Protein AF-A0A8H4AWH5-F1 (afdb_monomer)

Sequence (177 aa):
MELLDVVLPTAWDIENKSPLLNIDSNGLRVIYTGLDDNKAAIIRANHPIPSQCGIFYFEVEIINKGKNGMIGVGYCSKQNDKKKDDSIIKTDYINNMLMPGQRSKENELWGCGYHALEDLTRLLKIEPDNVTALKYRGEINYIMKRYDESIADLEKLLTIKPNDTWATEAYELVKEL

Foldseek 3Di:
DDDPDDDAQDAWDPPAWFPQWDADPRRHDIDGNDPDPQFDIDIDTPDDHDPVDPDDDDDDDCPDCPDPNPDDDDAEDDDDPDDDDPPPPPHLQPVQPGDDDDDDDDPVLCVSLVSLLVVLVVVCVVVVLPLVSLQVNLVSCVVVVVLVSNLVSLVSSCVVVVPPPVSVVSNVVSVVD

Secondary structure (DSSP, 8-state):
----------SEEEEEE-TTEEE-TTS--EEE--SSTT----EEESSPPPTT-SS-------S--TTT------------S----TT-TTS-TTTT-----S---TTHHHHHHHHHHHHHHHHHHH-TT-HHHHHHHHHHHHHTT-HHHHHHHHHHHHHH-TT-HHHHHHHHHHHT-

Organism: Gigaspora margarita (NCBI:txid4874)

Mean predicted aligned error: 14.16 Å

Structure (mmCIF, N/CA/C/O backbone):
data_AF-A0A8H4AWH5-F1
#
_entry.id   AF-A0A8H4AWH5-F1
#
loop_
_atom_site.group_PDB
_a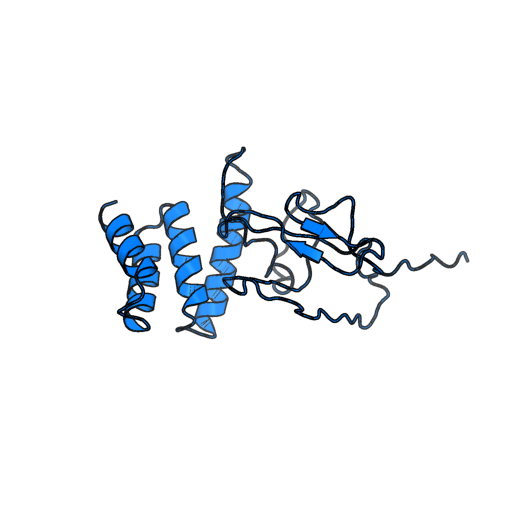tom_site.id
_atom_site.type_symbol
_atom_site.label_atom_id
_atom_site.label_alt_id
_atom_site.label_comp_id
_atom_site.label_asym_id
_atom_site.label_entity_id
_atom_site.label_seq_id
_atom_site.pdbx_PDB_ins_code
_atom_site.Cartn_x
_atom_site.Cartn_y
_atom_site.Cartn_z
_atom_site.occupancy
_atom_site.B_iso_or_equiv
_atom_site.auth_seq_id
_atom_site.auth_comp_id
_atom_site.auth_asym_id
_atom_site.auth_atom_id
_atom_site.pdbx_PDB_model_num
ATOM 1 N N . MET A 1 1 ? 15.744 16.149 -39.582 1.00 47.59 1 MET A N 1
ATOM 2 C CA . MET A 1 1 ? 14.716 15.777 -38.593 1.00 47.59 1 MET A CA 1
ATOM 3 C C . MET A 1 1 ? 15.448 14.951 -37.558 1.00 47.59 1 MET A C 1
ATOM 5 O O . MET A 1 1 ? 15.842 13.840 -37.882 1.00 47.59 1 MET A O 1
ATOM 9 N N . GLU A 1 2 ? 15.801 15.545 -36.421 1.00 55.38 2 GLU A N 1
ATOM 10 C CA . GLU A 1 2 ? 16.445 14.803 -35.333 1.00 55.38 2 GLU A CA 1
ATOM 11 C C . GLU A 1 2 ? 15.413 13.838 -34.746 1.00 55.38 2 GLU A C 1
ATOM 13 O O . GLU A 1 2 ? 14.296 14.243 -34.415 1.00 55.38 2 GLU A O 1
ATOM 18 N N . LEU A 1 3 ? 15.757 12.552 -34.69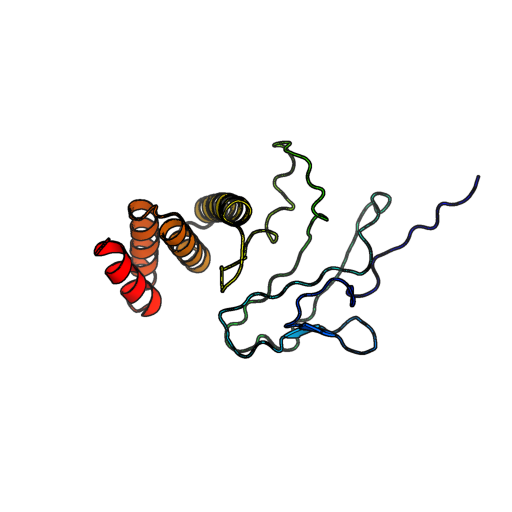4 1.00 58.28 3 LEU A N 1
ATOM 19 C CA . LEU A 1 3 ? 15.010 11.572 -33.919 1.00 58.28 3 LEU A CA 1
ATOM 20 C C . LEU A 1 3 ? 15.150 11.984 -32.453 1.00 58.28 3 LEU A C 1
ATOM 22 O O . LEU A 1 3 ? 16.250 11.975 -31.913 1.00 58.28 3 LEU A O 1
ATOM 26 N N . LEU A 1 4 ? 14.048 12.397 -31.830 1.00 62.97 4 LEU A N 1
ATOM 27 C CA . LEU A 1 4 ? 13.988 12.524 -30.378 1.00 62.97 4 LEU A CA 1
ATOM 28 C C . LEU A 1 4 ? 14.218 11.128 -29.796 1.00 62.97 4 LEU A C 1
ATOM 30 O O . LEU A 1 4 ? 13.368 10.253 -29.967 1.00 62.97 4 LEU A O 1
ATOM 34 N N . ASP A 1 5 ? 15.362 10.925 -29.147 1.00 77.25 5 ASP A N 1
ATOM 35 C CA . ASP A 1 5 ? 15.661 9.681 -28.446 1.00 77.25 5 ASP A CA 1
ATOM 36 C C . ASP A 1 5 ? 14.585 9.431 -27.383 1.00 77.25 5 ASP A C 1
ATOM 38 O O . ASP A 1 5 ? 14.407 10.197 -26.431 1.00 77.25 5 ASP A O 1
ATOM 42 N N . VAL A 1 6 ? 13.819 8.357 -27.574 1.00 82.62 6 VAL A N 1
ATOM 43 C CA . VAL A 1 6 ? 12.794 7.921 -26.628 1.00 82.62 6 VAL A CA 1
ATOM 44 C C . VAL A 1 6 ? 13.489 7.171 -25.499 1.00 82.62 6 VAL A C 1
ATOM 46 O O . VAL A 1 6 ? 13.962 6.051 -25.686 1.00 82.62 6 VAL A O 1
ATOM 49 N N . VAL A 1 7 ? 13.541 7.781 -24.317 1.00 91.06 7 VAL A N 1
ATOM 50 C CA . VAL A 1 7 ? 14.115 7.153 -23.122 1.00 91.06 7 VAL A CA 1
ATOM 51 C C . VAL A 1 7 ? 13.023 6.388 -22.381 1.00 91.06 7 VAL A C 1
ATOM 53 O O . VAL A 1 7 ? 12.065 6.983 -21.888 1.00 91.06 7 VAL A O 1
ATOM 56 N N . LEU A 1 8 ? 13.160 5.065 -22.316 1.00 92.38 8 LEU A N 1
ATOM 57 C CA . LEU A 1 8 ? 12.242 4.190 -21.588 1.00 92.38 8 LEU A CA 1
ATOM 58 C C . LEU A 1 8 ? 12.656 4.054 -20.112 1.00 92.38 8 LEU A C 1
ATOM 60 O O . LEU A 1 8 ? 13.844 4.149 -19.801 1.00 92.38 8 LEU A O 1
ATOM 64 N N . PRO A 1 9 ? 11.709 3.787 -19.196 1.00 94.50 9 PRO A N 1
ATOM 65 C CA . PRO A 1 9 ? 12.040 3.318 -17.853 1.00 94.50 9 PRO A CA 1
ATOM 66 C C . PRO A 1 9 ? 12.737 1.957 -17.922 1.00 94.50 9 PRO A C 1
ATOM 68 O O . PRO A 1 9 ? 12.198 1.004 -18.484 1.00 94.50 9 PRO A O 1
ATOM 71 N N . THR A 1 10 ? 13.924 1.864 -17.330 1.00 95.44 10 THR A N 1
ATOM 72 C CA . THR A 1 10 ? 14.747 0.641 -17.353 1.00 95.44 10 THR A CA 1
ATOM 73 C C . THR A 1 10 ? 15.156 0.154 -15.970 1.00 95.44 10 THR A C 1
ATOM 75 O O . THR A 1 10 ? 15.606 -0.979 -15.847 1.00 95.44 10 THR A O 1
ATOM 78 N N . ALA A 1 11 ? 15.033 0.996 -14.943 1.00 96.31 11 ALA A N 1
ATOM 79 C CA . ALA A 1 11 ? 15.412 0.686 -13.570 1.00 96.31 11 ALA A CA 1
ATOM 80 C C . ALA A 1 11 ? 14.628 1.559 -12.582 1.00 96.31 11 ALA A C 1
ATOM 82 O O . ALA A 1 11 ? 13.958 2.520 -12.972 1.00 96.31 11 ALA A O 1
ATOM 83 N N . TRP A 1 12 ? 14.733 1.252 -11.294 1.00 94.75 12 TRP A N 1
ATOM 84 C CA . TRP A 1 12 ? 14.257 2.131 -10.236 1.00 94.75 12 TRP A CA 1
ATOM 85 C C . TRP A 1 12 ? 15.156 3.367 -10.080 1.00 94.75 12 TRP A C 1
ATOM 87 O O . TRP A 1 12 ? 16.369 3.307 -10.278 1.00 94.75 12 TRP A O 1
ATOM 97 N N . ASP A 1 13 ? 14.558 4.499 -9.718 1.00 89.31 13 ASP A N 1
ATOM 98 C CA . ASP A 1 13 ? 15.249 5.765 -9.491 1.00 89.31 13 ASP A CA 1
ATOM 99 C C . ASP A 1 13 ? 15.941 5.750 -8.120 1.00 89.31 13 ASP A C 1
ATOM 101 O O . ASP A 1 13 ? 15.298 5.813 -7.069 1.00 89.31 13 ASP A O 1
ATOM 105 N N . ILE A 1 14 ? 17.269 5.634 -8.137 1.00 84.81 14 ILE A N 1
ATOM 106 C CA . ILE A 1 14 ? 18.094 5.527 -6.928 1.00 84.81 14 ILE A CA 1
ATOM 107 C C . ILE A 1 14 ? 18.119 6.850 -6.150 1.00 84.81 14 ILE A C 1
ATO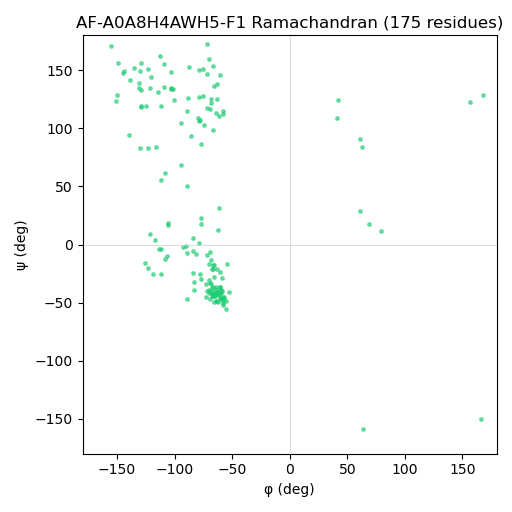M 109 O O . ILE A 1 14 ? 18.200 6.833 -4.919 1.00 84.81 14 ILE A O 1
ATOM 113 N N . GLU A 1 15 ? 18.005 7.976 -6.856 1.00 78.88 15 GLU A N 1
ATOM 114 C CA . GLU A 1 15 ? 18.026 9.320 -6.275 1.00 78.88 15 GLU A CA 1
ATOM 115 C C . GLU A 1 15 ? 16.640 9.716 -5.742 1.00 78.88 15 GLU A C 1
ATOM 117 O O . GLU A 1 15 ? 16.523 10.412 -4.734 1.00 78.88 15 GLU A O 1
ATOM 122 N N . ASN A 1 16 ? 15.570 9.236 -6.381 1.00 76.88 16 ASN A N 1
ATOM 123 C CA . ASN A 1 16 ? 14.182 9.547 -6.033 1.00 76.88 16 ASN A CA 1
ATOM 124 C C . ASN A 1 16 ? 13.459 8.356 -5.384 1.00 76.88 16 ASN A C 1
ATOM 126 O O . ASN A 1 16 ? 12.445 7.851 -5.883 1.00 76.88 16 ASN A O 1
ATOM 130 N N . LYS A 1 17 ? 13.980 7.922 -4.235 1.00 79.25 17 LYS A N 1
ATOM 131 C CA . LYS A 1 17 ? 13.404 6.848 -3.418 1.00 79.25 17 LYS A CA 1
ATOM 132 C C . LYS A 1 17 ? 13.245 7.259 -1.964 1.00 79.25 17 LYS A C 1
ATOM 134 O O . LYS A 1 17 ? 13.986 8.085 -1.434 1.00 79.25 17 LYS A O 1
ATOM 139 N N . SER A 1 18 ? 12.322 6.598 -1.279 1.00 80.44 18 SER A N 1
ATOM 140 C CA . SER A 1 18 ? 12.215 6.693 0.175 1.00 80.44 18 SER A CA 1
ATOM 141 C C . SER A 1 18 ? 13.494 6.200 0.875 1.00 80.44 18 SER A C 1
ATOM 143 O O . SER A 1 18 ? 14.104 5.223 0.429 1.00 80.44 18 SER A O 1
ATOM 145 N N . PRO A 1 19 ? 13.889 6.801 2.014 1.00 80.06 19 PRO A N 1
ATOM 146 C CA . PRO A 1 19 ? 15.105 6.416 2.741 1.00 80.06 19 PRO A CA 1
ATOM 147 C C . PRO A 1 19 ? 15.041 4.998 3.330 1.00 80.06 19 PRO A C 1
ATOM 149 O O . PRO A 1 19 ? 16.072 4.421 3.652 1.00 80.06 19 PRO A O 1
ATOM 152 N N . LEU A 1 20 ? 13.837 4.432 3.447 1.00 83.19 20 LEU A N 1
ATOM 153 C CA . LEU A 1 20 ? 13.581 3.078 3.949 1.00 83.19 20 LEU A CA 1
ATOM 154 C C . LEU A 1 20 ? 13.725 1.987 2.875 1.00 83.19 20 LEU A C 1
ATOM 156 O O . LEU A 1 20 ? 13.382 0.835 3.128 1.00 83.19 20 LEU A O 1
ATOM 160 N N . LEU A 1 21 ? 14.160 2.346 1.665 1.00 87.75 21 LEU A N 1
ATOM 161 C CA . LEU A 1 21 ? 14.358 1.409 0.564 1.00 87.75 21 LEU A CA 1
ATOM 162 C C . LEU A 1 21 ? 15.832 1.331 0.201 1.00 87.75 21 LEU A C 1
ATOM 164 O O . LEU A 1 21 ? 16.469 2.352 -0.058 1.00 87.75 21 LEU A O 1
ATOM 168 N N . ASN A 1 22 ? 16.343 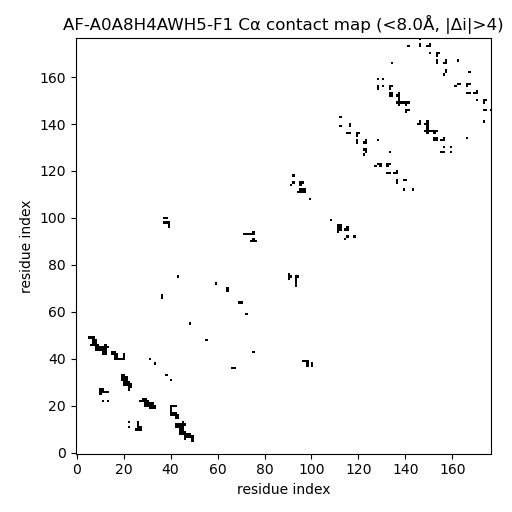0.113 0.094 1.00 92.62 22 ASN A N 1
ATOM 169 C CA . ASN A 1 22 ? 17.606 -0.174 -0.568 1.00 92.62 22 ASN A CA 1
ATOM 170 C C . ASN A 1 22 ? 17.337 -0.774 -1.944 1.00 92.62 22 ASN A C 1
ATOM 172 O O . ASN A 1 22 ? 16.345 -1.476 -2.138 1.00 92.62 22 ASN A O 1
ATOM 176 N N . ILE A 1 23 ? 18.234 -0.494 -2.882 1.00 93.94 23 ILE A N 1
ATOM 177 C CA . ILE A 1 23 ? 18.192 -1.045 -4.233 1.00 93.94 23 ILE A CA 1
ATOM 178 C C . ILE A 1 23 ? 19.491 -1.807 -4.453 1.00 93.94 23 ILE A C 1
ATOM 180 O O . ILE A 1 23 ? 20.534 -1.422 -3.917 1.00 93.94 23 ILE A O 1
ATOM 184 N N . ASP A 1 24 ? 19.426 -2.910 -5.184 1.00 93.06 24 ASP A N 1
ATOM 185 C CA . ASP A 1 24 ? 20.624 -3.622 -5.602 1.00 93.06 24 ASP A CA 1
ATOM 186 C C . ASP A 1 24 ? 21.406 -2.865 -6.689 1.00 93.06 24 ASP A C 1
ATOM 188 O O . ASP A 1 24 ? 20.983 -1.841 -7.225 1.00 93.06 24 ASP A O 1
ATOM 192 N N . SER A 1 25 ? 22.596 -3.368 -7.010 1.00 90.69 25 SER A N 1
ATOM 193 C CA . SER A 1 25 ? 23.526 -2.699 -7.924 1.00 90.69 25 SER A CA 1
ATOM 194 C C . SER A 1 25 ? 23.036 -2.608 -9.371 1.00 90.69 25 SER A C 1
ATOM 196 O O . SER A 1 25 ? 23.531 -1.763 -10.111 1.00 90.69 25 SER A O 1
ATOM 198 N N . ASN A 1 26 ? 22.092 -3.458 -9.787 1.00 92.12 26 ASN A N 1
ATOM 199 C CA . ASN A 1 26 ? 21.501 -3.411 -11.128 1.00 92.12 26 ASN A CA 1
ATOM 200 C C . ASN A 1 26 ? 20.269 -2.486 -11.207 1.00 92.12 26 ASN A C 1
ATOM 202 O O . ASN A 1 26 ? 19.774 -2.241 -12.304 1.00 92.12 26 ASN A O 1
ATOM 206 N N . GLY A 1 27 ? 19.788 -1.961 -10.074 1.00 94.12 27 GLY A N 1
ATOM 207 C CA . GLY A 1 27 ? 18.668 -1.028 -10.043 1.00 94.12 27 GLY A CA 1
ATOM 208 C C . GLY A 1 27 ? 17.281 -1.669 -10.161 1.00 94.12 27 GLY A C 1
ATOM 209 O O . GLY A 1 27 ? 16.323 -0.932 -10.378 1.00 94.12 27 GLY A O 1
ATOM 210 N N . LEU A 1 28 ? 17.133 -2.995 -10.052 1.00 96.25 28 LEU A N 1
ATOM 211 C CA . LEU A 1 28 ? 15.868 -3.707 -10.309 1.00 96.25 28 LEU A CA 1
ATOM 212 C C . LEU A 1 28 ? 15.247 -4.320 -9.054 1.00 96.25 28 LEU A C 1
ATOM 214 O O . LEU A 1 28 ? 14.026 -4.491 -8.999 1.00 96.25 28 LEU A O 1
ATOM 218 N N . ARG A 1 29 ? 16.044 -4.622 -8.024 1.00 96.38 29 ARG A N 1
ATOM 219 C CA . ARG A 1 29 ? 15.541 -5.205 -6.778 1.00 96.38 29 ARG A CA 1
ATOM 220 C C . ARG A 1 29 ? 15.401 -4.147 -5.702 1.00 96.38 29 ARG A C 1
ATOM 222 O O . ARG A 1 29 ? 16.379 -3.524 -5.308 1.00 96.38 29 ARG A O 1
ATOM 229 N N . VAL A 1 30 ? 14.201 -4.036 -5.145 1.00 94.88 30 VAL A N 1
ATOM 230 C CA . VAL A 1 30 ? 13.900 -3.147 -4.018 1.00 94.88 30 VAL A CA 1
ATOM 231 C C . VAL A 1 30 ? 13.803 -3.959 -2.729 1.00 94.88 30 VAL A C 1
ATOM 233 O O . VAL A 1 30 ? 13.179 -5.019 -2.690 1.00 94.88 30 VAL A O 1
ATOM 236 N N . ILE A 1 31 ? 14.429 -3.463 -1.664 1.00 92.94 31 ILE A N 1
ATOM 237 C CA . ILE A 1 31 ? 14.437 -4.070 -0.332 1.00 92.94 31 ILE A CA 1
ATOM 238 C C . ILE A 1 31 ? 13.943 -3.031 0.670 1.00 92.94 31 ILE A C 1
ATOM 240 O O . ILE A 1 31 ? 14.569 -1.986 0.841 1.00 92.94 31 ILE A O 1
ATOM 244 N N . TYR A 1 32 ? 12.843 -3.334 1.358 1.00 90.44 32 TYR A N 1
ATOM 245 C CA . TYR A 1 32 ? 12.378 -2.534 2.488 1.00 90.44 32 TYR A CA 1
ATOM 246 C C . TYR A 1 32 ? 13.244 -2.806 3.724 1.00 90.44 32 TYR A C 1
ATOM 248 O O . TYR A 1 32 ? 13.444 -3.959 4.104 1.00 90.44 32 TYR A O 1
ATOM 256 N N . THR A 1 33 ? 13.763 -1.744 4.341 1.00 88.56 33 THR A N 1
ATOM 257 C CA . THR A 1 33 ? 14.666 -1.800 5.506 1.00 88.56 33 THR A CA 1
ATOM 258 C C . THR A 1 33 ? 14.120 -1.065 6.730 1.00 88.56 33 THR A C 1
ATOM 260 O O . THR A 1 33 ? 14.836 -0.888 7.716 1.00 88.56 33 THR A O 1
ATOM 263 N N . GLY A 1 34 ? 12.856 -0.633 6.694 1.00 81.69 34 GLY A N 1
ATOM 264 C CA . GLY A 1 34 ? 12.214 -0.022 7.852 1.00 81.69 34 GLY A CA 1
ATOM 265 C C . GLY A 1 34 ? 12.050 -1.018 9.001 1.00 81.69 34 GLY A C 1
ATOM 266 O O . GLY A 1 34 ? 11.667 -2.166 8.792 1.00 81.69 34 GLY A O 1
ATOM 267 N N . LEU A 1 35 ? 12.355 -0.561 10.217 1.00 74.00 35 LEU A N 1
ATOM 268 C CA . LEU A 1 35 ? 12.257 -1.362 11.444 1.00 74.00 35 LEU A CA 1
ATOM 269 C C . LEU A 1 35 ? 10.813 -1.501 11.950 1.00 74.00 35 LEU A C 1
ATOM 271 O O . LEU A 1 35 ? 10.501 -2.478 12.623 1.00 74.00 35 LEU A O 1
ATOM 275 N N . ASP A 1 36 ? 9.951 -0.541 11.603 1.00 64.12 36 ASP A N 1
ATOM 276 C CA . ASP A 1 36 ? 8.549 -0.502 12.014 1.00 64.12 36 ASP A CA 1
ATOM 277 C C . ASP A 1 36 ? 7.625 -0.784 10.824 1.00 64.12 36 ASP A C 1
ATOM 279 O O . ASP A 1 36 ? 7.769 -0.185 9.752 1.00 64.12 36 ASP A O 1
ATOM 283 N N . ASP A 1 37 ? 6.615 -1.631 11.043 1.00 59.69 37 ASP A N 1
ATOM 284 C CA . ASP A 1 37 ? 5.586 -1.977 10.047 1.00 59.69 37 ASP A CA 1
ATOM 285 C C . ASP A 1 37 ? 4.632 -0.803 9.730 1.00 59.69 37 ASP A C 1
ATOM 287 O O . ASP A 1 37 ? 3.796 -0.901 8.834 1.00 59.69 37 ASP A O 1
ATOM 291 N N . ASN A 1 38 ? 4.753 0.312 10.458 1.00 56.78 38 ASN A N 1
ATOM 292 C CA . ASN A 1 38 ? 3.850 1.462 10.367 1.00 56.78 38 ASN A CA 1
ATOM 293 C C . ASN A 1 38 ? 4.285 2.509 9.329 1.00 56.78 38 ASN A C 1
ATOM 295 O O . ASN A 1 38 ? 3.620 3.534 9.183 1.00 56.78 38 ASN A O 1
ATOM 299 N N . LYS A 1 39 ? 5.414 2.309 8.637 1.00 64.56 39 LYS A N 1
ATOM 300 C CA . LYS A 1 39 ? 5.943 3.285 7.673 1.00 64.56 39 LYS A CA 1
ATOM 301 C C . LYS A 1 39 ? 5.852 2.746 6.251 1.00 64.56 39 LYS A C 1
ATOM 303 O O . LYS A 1 39 ? 6.475 1.750 5.909 1.00 64.56 39 LYS A O 1
ATOM 308 N N . ALA A 1 40 ? 5.105 3.446 5.404 1.00 70.25 40 ALA A N 1
ATOM 309 C CA . ALA A 1 40 ? 5.119 3.195 3.971 1.00 70.25 40 ALA A CA 1
ATOM 310 C C . ALA A 1 40 ? 6.408 3.752 3.344 1.00 70.25 40 ALA A C 1
ATOM 312 O O . ALA A 1 40 ? 6.983 4.733 3.821 1.00 70.25 40 ALA A O 1
ATOM 313 N N . ALA A 1 41 ? 6.849 3.135 2.253 1.00 79.56 41 ALA A N 1
ATOM 314 C CA . ALA A 1 41 ? 7.985 3.596 1.473 1.00 79.56 41 ALA A CA 1
ATOM 315 C C . ALA A 1 41 ? 7.674 3.461 -0.019 1.00 79.56 41 ALA A C 1
ATOM 317 O O . ALA A 1 41 ? 7.039 2.498 -0.441 1.00 79.56 41 ALA A O 1
ATOM 318 N N . ILE A 1 42 ? 8.122 4.434 -0.807 1.00 82.94 42 ILE A N 1
ATOM 319 C CA . ILE A 1 42 ? 7.832 4.531 -2.239 1.00 82.94 42 ILE A CA 1
ATOM 320 C C . ILE A 1 42 ? 9.102 4.744 -3.056 1.00 82.94 42 ILE A C 1
ATOM 322 O O . ILE A 1 42 ? 10.059 5.382 -2.601 1.00 82.94 42 ILE A O 1
ATOM 326 N N . ILE A 1 43 ? 9.076 4.228 -4.280 1.00 84.56 43 ILE A N 1
ATOM 327 C CA . ILE A 1 43 ? 10.092 4.424 -5.305 1.00 84.56 43 ILE A CA 1
ATOM 328 C C . ILE A 1 43 ? 9.436 4.511 -6.685 1.00 84.56 43 ILE A C 1
ATOM 330 O O . ILE A 1 43 ? 8.383 3.918 -6.915 1.00 84.56 43 ILE A O 1
ATOM 334 N N . ARG A 1 44 ? 10.047 5.279 -7.591 1.00 88.38 44 ARG A N 1
ATOM 335 C CA . ARG A 1 44 ? 9.615 5.430 -8.988 1.00 88.38 44 ARG A CA 1
ATOM 336 C C . ARG A 1 44 ? 10.643 4.823 -9.934 1.00 88.38 44 AR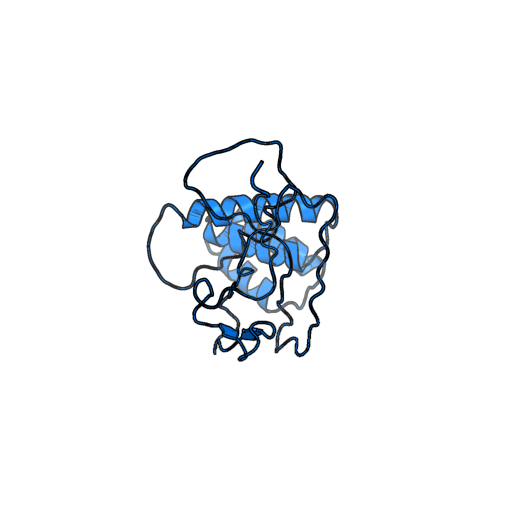G A C 1
ATOM 338 O O . ARG A 1 44 ? 11.785 4.613 -9.543 1.00 88.38 44 ARG A O 1
ATOM 345 N N . ALA A 1 45 ? 10.249 4.559 -11.177 1.00 91.06 45 ALA A N 1
ATOM 346 C CA . ALA A 1 45 ? 11.212 4.264 -12.234 1.00 91.06 45 ALA A CA 1
ATOM 347 C C . ALA A 1 45 ? 12.072 5.502 -12.549 1.00 91.06 45 ALA A C 1
ATOM 349 O O . ALA A 1 45 ? 11.624 6.636 -12.363 1.00 91.06 45 ALA A O 1
ATOM 350 N N . ASN A 1 46 ? 13.284 5.278 -13.056 1.00 91.00 46 ASN A N 1
ATOM 351 C CA . ASN A 1 46 ? 14.256 6.314 -13.424 1.00 91.00 46 ASN A CA 1
ATOM 352 C C . ASN A 1 46 ? 13.757 7.274 -14.520 1.00 91.00 46 ASN A C 1
ATOM 354 O O . ASN A 1 46 ? 14.209 8.416 -14.601 1.00 91.00 46 ASN A O 1
ATOM 358 N N . HIS A 1 47 ? 12.798 6.836 -15.337 1.00 90.06 47 HIS A N 1
ATOM 359 C CA . HIS A 1 47 ? 12.166 7.646 -16.373 1.00 90.06 47 HIS A CA 1
ATOM 360 C C . HIS A 1 47 ? 10.642 7.458 -16.379 1.00 90.06 47 HIS A C 1
ATOM 362 O O . HIS A 1 47 ? 10.142 6.404 -15.984 1.00 90.06 47 HIS A O 1
ATOM 368 N N . PRO A 1 48 ? 9.864 8.469 -16.804 1.00 88.00 48 PRO A N 1
ATOM 369 C CA . PRO A 1 48 ? 8.438 8.289 -17.044 1.00 88.00 48 PRO A CA 1
ATOM 370 C C . PRO A 1 48 ? 8.206 7.412 -18.278 1.00 88.00 48 PRO A C 1
ATOM 372 O O . PRO A 1 48 ? 9.055 7.322 -19.161 1.00 88.00 48 PRO A O 1
ATOM 375 N N . ILE A 1 49 ? 7.018 6.820 -18.372 1.00 88.62 49 ILE A N 1
ATOM 376 C CA . ILE A 1 49 ? 6.582 6.112 -19.579 1.00 88.62 49 ILE A CA 1
ATOM 377 C C . ILE A 1 49 ? 6.368 7.146 -20.695 1.00 88.62 49 ILE A C 1
ATOM 379 O O . ILE A 1 49 ? 5.558 8.061 -20.507 1.00 88.62 49 ILE A O 1
ATOM 383 N N . PRO A 1 50 ? 7.064 7.038 -21.841 1.00 88.56 50 PRO A N 1
ATOM 384 C CA . PRO A 1 50 ? 6.885 7.969 -22.949 1.00 88.56 50 PRO A CA 1
ATOM 385 C C . PRO A 1 50 ? 5.466 7.900 -23.518 1.00 88.56 50 PRO A C 1
ATOM 387 O O . PRO A 1 50 ? 4.928 6.816 -23.731 1.00 88.56 50 PRO A O 1
ATOM 390 N N . SER A 1 51 ? 4.860 9.048 -23.825 1.00 83.31 51 SER A N 1
ATOM 391 C CA . SER A 1 51 ? 3.515 9.098 -24.423 1.00 83.31 51 SER A CA 1
ATOM 392 C C . SER A 1 51 ? 3.466 8.518 -25.840 1.00 83.31 51 SER A C 1
ATOM 394 O O . SER A 1 51 ? 2.395 8.186 -26.339 1.00 83.31 51 SER A O 1
ATOM 396 N N . GLN A 1 52 ? 4.628 8.382 -26.482 1.00 85.12 52 GLN A N 1
ATOM 397 C CA . GLN A 1 52 ? 4.801 7.705 -27.763 1.00 85.12 52 GLN A CA 1
ATOM 398 C C . GLN A 1 52 ? 4.621 6.182 -27.645 1.00 85.12 52 GLN A C 1
ATOM 400 O O . GLN A 1 52 ? 4.436 5.513 -28.662 1.00 85.12 52 GLN A O 1
ATOM 405 N N . CYS A 1 53 ? 4.671 5.617 -26.432 1.00 81.00 53 CYS A N 1
ATOM 406 C CA . CYS A 1 53 ? 4.342 4.217 -26.209 1.00 81.00 53 CYS A CA 1
ATOM 407 C C . CYS A 1 53 ? 2.837 4.012 -26.416 1.00 81.00 53 CYS A C 1
ATOM 409 O O . CYS A 1 53 ? 2.028 4.540 -25.661 1.00 81.00 53 CYS A O 1
ATOM 411 N N . GLY A 1 54 ? 2.452 3.206 -27.410 1.00 85.25 54 GLY A N 1
ATOM 412 C CA . GLY A 1 54 ? 1.053 2.794 -27.559 1.00 85.25 54 GLY A CA 1
ATOM 413 C C . GLY A 1 54 ? 0.596 1.919 -26.389 1.00 85.25 54 GLY A C 1
ATOM 414 O O . GLY A 1 54 ? -0.429 2.181 -25.768 1.00 85.25 54 GLY A O 1
ATOM 415 N N . ILE A 1 55 ? 1.389 0.894 -26.062 1.00 86.00 55 ILE A N 1
ATOM 416 C CA . ILE A 1 55 ? 1.194 0.018 -24.902 1.00 86.00 55 ILE A CA 1
ATOM 417 C C . ILE A 1 55 ? 2.529 -0.074 -24.166 1.00 86.00 55 ILE A C 1
ATOM 419 O O . ILE A 1 55 ? 3.570 -0.264 -24.795 1.00 86.00 55 ILE A O 1
ATOM 423 N N . PHE A 1 56 ? 2.491 0.054 -22.841 1.00 87.31 56 PHE A N 1
ATOM 424 C CA . PHE A 1 56 ? 3.647 -0.131 -21.972 1.00 87.31 56 PHE A CA 1
ATOM 425 C C . PHE A 1 56 ? 3.360 -1.243 -20.960 1.00 87.31 56 PHE A C 1
ATOM 427 O O . PHE A 1 56 ? 2.282 -1.277 -20.367 1.00 87.31 56 PHE A O 1
ATOM 434 N N . TYR A 1 57 ? 4.322 -2.144 -20.771 1.00 89.31 57 TYR A N 1
ATOM 435 C CA . TYR A 1 57 ? 4.187 -3.335 -19.938 1.00 89.31 57 TYR A CA 1
ATOM 436 C C . TYR A 1 57 ? 5.373 -3.464 -18.986 1.00 89.31 57 TYR A C 1
ATOM 438 O O . TYR A 1 57 ? 6.513 -3.233 -19.385 1.00 89.31 57 TYR A O 1
ATOM 446 N N . PHE A 1 58 ? 5.096 -3.852 -17.744 1.00 91.94 58 PHE A N 1
ATOM 447 C CA . PHE A 1 58 ? 6.108 -4.206 -16.758 1.00 91.94 58 PHE A CA 1
ATOM 448 C C . PHE A 1 58 ? 5.551 -5.259 -15.799 1.00 91.94 58 PHE A C 1
ATOM 450 O O . PHE A 1 58 ? 4.339 -5.350 -15.600 1.00 91.94 58 PHE A O 1
ATOM 457 N N . GLU A 1 59 ? 6.448 -6.024 -15.189 1.00 92.31 59 GLU A N 1
ATOM 458 C CA . GLU A 1 59 ? 6.125 -7.014 -14.166 1.00 92.31 59 GLU A CA 1
ATOM 459 C C . GLU A 1 59 ? 6.908 -6.715 -12.891 1.00 92.31 59 GLU A C 1
ATOM 461 O O . GLU A 1 59 ? 8.008 -6.161 -12.932 1.00 92.31 59 GLU A O 1
ATOM 466 N N . VAL A 1 60 ? 6.336 -7.100 -11.751 1.00 93.44 60 VAL A N 1
ATOM 467 C CA . VAL A 1 60 ? 7.006 -7.052 -10.451 1.00 93.44 60 VAL A CA 1
ATOM 468 C C . VAL A 1 60 ? 6.848 -8.408 -9.786 1.00 93.44 60 VAL A C 1
ATOM 470 O O . VAL A 1 60 ? 5.736 -8.849 -9.503 1.00 93.44 60 VAL A O 1
ATOM 473 N N . GLU A 1 61 ? 7.974 -9.056 -9.512 1.00 95.81 61 GLU A N 1
ATOM 474 C CA . GLU A 1 61 ? 8.010 -10.311 -8.771 1.00 95.81 61 GLU A CA 1
ATOM 475 C C . GLU A 1 61 ? 8.111 -10.042 -7.263 1.00 95.81 61 GLU A C 1
ATOM 477 O O . GLU A 1 61 ? 9.022 -9.359 -6.785 1.00 95.81 61 GLU A O 1
ATOM 482 N N . ILE A 1 62 ? 7.188 -10.614 -6.485 1.00 94.00 62 ILE A N 1
ATOM 483 C CA . ILE A 1 62 ? 7.227 -10.530 -5.022 1.00 94.00 62 ILE A CA 1
ATOM 484 C C . ILE A 1 62 ? 8.113 -11.646 -4.465 1.00 94.00 62 ILE A C 1
ATOM 486 O O . ILE A 1 62 ? 7.651 -12.748 -4.186 1.00 94.00 62 ILE A O 1
ATOM 490 N N . ILE A 1 63 ? 9.392 -11.331 -4.252 1.00 94.75 63 ILE A N 1
ATOM 491 C CA . ILE A 1 63 ? 10.381 -12.273 -3.694 1.00 94.75 63 ILE A CA 1
ATOM 492 C C . ILE A 1 63 ? 10.104 -12.569 -2.209 1.00 94.75 63 ILE A C 1
ATOM 494 O O . ILE A 1 63 ? 10.282 -13.691 -1.738 1.00 94.75 63 ILE A O 1
ATOM 498 N N . ASN A 1 64 ? 9.697 -11.554 -1.442 1.00 91.12 64 ASN A N 1
ATOM 499 C CA . ASN A 1 64 ? 9.374 -11.686 -0.023 1.00 91.12 64 ASN A CA 1
ATOM 500 C C . ASN A 1 64 ? 8.314 -10.650 0.367 1.00 91.12 64 ASN A C 1
ATOM 502 O O . ASN A 1 64 ? 8.521 -9.452 0.193 1.00 91.12 64 ASN A O 1
ATOM 506 N N . LYS A 1 65 ? 7.193 -11.119 0.922 1.00 84.94 65 LYS A N 1
ATOM 507 C CA . LYS A 1 65 ? 6.060 -10.275 1.327 1.00 84.94 65 LYS A CA 1
ATOM 508 C C . LYS A 1 65 ? 6.241 -9.599 2.701 1.00 84.94 65 LYS A C 1
ATOM 510 O O . LYS A 1 65 ? 5.433 -8.765 3.093 1.00 84.94 65 LYS A O 1
ATOM 515 N N . GLY A 1 66 ? 7.275 -9.954 3.460 1.00 85.12 66 GLY A N 1
ATOM 516 C CA . GLY A 1 66 ? 7.460 -9.491 4.835 1.00 85.12 66 GLY A CA 1
ATOM 517 C C . GLY A 1 66 ? 6.347 -9.978 5.770 1.00 85.12 66 GLY A C 1
ATOM 518 O O . GLY A 1 66 ? 5.664 -10.964 5.491 1.00 85.12 66 GLY A O 1
ATOM 519 N N . LYS A 1 67 ? 6.166 -9.288 6.900 1.00 76.88 67 LYS A N 1
ATOM 520 C CA . LYS A 1 67 ? 5.211 -9.683 7.947 1.00 76.88 67 LYS A CA 1
ATOM 521 C C . LYS A 1 67 ? 3.751 -9.525 7.511 1.00 76.88 67 LYS A C 1
ATOM 523 O O . LYS A 1 67 ? 2.963 -10.449 7.682 1.00 76.88 67 LYS A O 1
ATOM 528 N N . ASN A 1 68 ? 3.419 -8.379 6.913 1.00 73.38 68 ASN A N 1
ATOM 529 C CA . ASN A 1 68 ? 2.037 -8.016 6.586 1.00 73.38 68 ASN A CA 1
ATOM 530 C C . ASN A 1 68 ? 1.705 -8.112 5.088 1.00 73.38 68 ASN A C 1
ATOM 532 O O . ASN A 1 68 ? 0.538 -8.011 4.729 1.00 73.38 68 ASN A O 1
ATOM 536 N N . GLY A 1 69 ? 2.685 -8.308 4.197 1.00 77.19 69 GLY A N 1
ATOM 537 C CA . GLY A 1 69 ? 2.405 -8.402 2.757 1.00 77.19 69 GLY A CA 1
ATOM 538 C C . GLY A 1 69 ? 1.951 -7.101 2.104 1.00 77.19 69 GLY A C 1
ATOM 539 O O . GLY A 1 69 ? 1.376 -7.145 1.022 1.00 77.19 69 GLY A O 1
ATOM 540 N N . MET A 1 70 ? 2.189 -5.958 2.749 1.00 77.50 70 MET A N 1
ATOM 541 C CA . MET A 1 70 ? 1.741 -4.645 2.289 1.00 77.50 70 MET A CA 1
ATOM 542 C C . MET A 1 70 ? 2.638 -4.143 1.155 1.00 77.50 70 MET A C 1
ATOM 544 O O . MET A 1 70 ? 3.620 -3.445 1.393 1.00 77.50 70 MET A O 1
ATOM 548 N N . ILE A 1 71 ? 2.320 -4.535 -0.079 1.00 82.75 71 ILE A N 1
ATOM 549 C CA . ILE A 1 71 ? 3.065 -4.137 -1.277 1.00 82.75 71 ILE A CA 1
ATOM 550 C C . ILE A 1 71 ? 2.081 -3.590 -2.309 1.00 82.75 71 ILE A C 1
ATOM 552 O O . ILE A 1 71 ? 1.192 -4.304 -2.767 1.00 82.75 71 ILE A O 1
ATOM 556 N N . GLY A 1 72 ? 2.252 -2.318 -2.672 1.00 79.31 72 GLY A N 1
ATOM 557 C CA . GLY A 1 72 ? 1.515 -1.668 -3.753 1.00 79.31 72 GLY A CA 1
ATOM 558 C C . GLY A 1 72 ? 2.384 -1.539 -5.002 1.00 79.31 72 GLY A C 1
ATOM 559 O O . GLY A 1 72 ? 3.535 -1.119 -4.912 1.00 79.31 72 GLY A O 1
ATOM 560 N N . VAL A 1 73 ? 1.832 -1.882 -6.166 1.00 84.75 73 VAL A N 1
ATOM 561 C CA . VAL A 1 73 ? 2.493 -1.743 -7.472 1.00 84.75 73 VAL A CA 1
ATOM 562 C C . VAL A 1 73 ? 1.560 -1.003 -8.419 1.00 84.75 73 VAL A C 1
ATOM 564 O O . VAL A 1 73 ? 0.384 -1.342 -8.527 1.00 84.75 73 VAL A O 1
ATOM 567 N N . GLY A 1 74 ? 2.086 -0.005 -9.126 1.00 81.81 74 GLY A N 1
ATOM 568 C CA . GLY A 1 74 ? 1.355 0.687 -10.180 1.00 81.81 74 GLY A CA 1
ATOM 569 C C . GLY A 1 74 ? 2.038 1.979 -10.601 1.00 81.81 74 GLY A C 1
ATOM 570 O O . GLY A 1 74 ? 3.262 2.089 -10.558 1.00 81.81 74 GLY A O 1
ATOM 571 N N . TYR A 1 75 ? 1.238 2.947 -11.035 1.00 78.56 75 TYR A N 1
ATOM 572 C CA . TYR A 1 75 ? 1.717 4.177 -11.657 1.00 78.56 75 TYR A CA 1
ATOM 573 C C . TYR A 1 75 ? 1.520 5.385 -10.745 1.00 78.56 75 TYR A C 1
ATOM 575 O O . TYR A 1 75 ? 0.628 5.411 -9.901 1.00 78.56 75 TYR A O 1
ATOM 583 N N . CYS A 1 76 ? 2.341 6.412 -10.950 1.00 69.81 76 CYS A N 1
ATOM 584 C CA . CYS A 1 76 ? 2.166 7.711 -10.315 1.00 69.81 76 CYS A CA 1
ATOM 585 C C . CYS A 1 76 ? 2.597 8.831 -11.266 1.00 69.81 76 CYS A C 1
ATOM 587 O O . CYS A 1 76 ? 3.516 8.673 -12.073 1.00 69.81 76 CYS A O 1
ATOM 589 N N . SER A 1 77 ? 1.941 9.983 -11.161 1.00 68.62 77 SER A N 1
ATOM 590 C CA . SER A 1 77 ? 2.401 11.216 -11.790 1.00 68.62 77 SER A CA 1
ATOM 591 C C . SER A 1 77 ? 3.531 11.846 -10.967 1.00 68.62 77 SER A C 1
ATOM 593 O O . SER A 1 77 ? 3.606 11.712 -9.740 1.00 68.62 77 SER A O 1
ATOM 595 N N . LYS A 1 78 ? 4.435 12.557 -11.645 1.00 61.38 78 LYS A N 1
ATOM 596 C CA . LYS A 1 78 ? 5.352 13.479 -10.973 1.00 61.38 78 LYS A CA 1
ATOM 597 C C . LYS A 1 78 ? 4.507 14.677 -10.535 1.00 61.38 78 LYS A C 1
ATOM 599 O O . LYS A 1 78 ? 3.907 15.318 -11.395 1.00 61.38 78 LYS A O 1
ATOM 604 N N . GLN A 1 79 ? 4.403 14.948 -9.231 1.00 52.19 79 GLN A N 1
ATOM 605 C CA . GLN A 1 79 ? 3.701 16.142 -8.755 1.00 52.19 79 GLN A CA 1
ATOM 606 C C . GLN A 1 79 ? 4.373 17.379 -9.369 1.00 52.19 79 GLN A C 1
ATOM 608 O O . GLN A 1 79 ? 5.529 17.673 -9.084 1.00 52.19 79 GLN A O 1
ATOM 613 N N . ASN A 1 80 ? 3.645 18.065 -10.247 1.00 37.50 80 ASN A N 1
ATOM 614 C CA . ASN A 1 80 ? 3.859 19.472 -10.545 1.00 37.50 80 ASN A CA 1
ATOM 615 C C . ASN A 1 80 ? 2.773 20.220 -9.767 1.00 37.50 80 ASN A C 1
ATOM 617 O O . ASN A 1 80 ? 1.612 19.824 -9.840 1.00 37.50 80 ASN A O 1
ATOM 621 N N . ASP A 1 81 ? 3.124 21.295 -9.063 1.00 36.38 81 ASP A N 1
ATOM 622 C CA . ASP A 1 81 ? 2.255 22.100 -8.183 1.00 36.38 81 ASP A CA 1
ATOM 623 C C . ASP A 1 81 ? 1.034 22.788 -8.857 1.00 36.38 81 ASP A C 1
ATOM 625 O O . ASP A 1 81 ? 0.632 23.886 -8.465 1.00 36.38 81 ASP A O 1
ATOM 629 N N . LYS A 1 82 ? 0.417 22.233 -9.911 1.00 34.34 82 LYS A N 1
ATOM 630 C CA . LYS A 1 82 ? -0.652 22.900 -10.676 1.00 34.34 82 LYS A CA 1
ATOM 631 C C . LYS A 1 82 ? -1.808 21.970 -11.089 1.00 34.34 82 LYS A C 1
ATOM 633 O O . LYS A 1 82 ? -1.775 21.357 -12.143 1.00 34.34 82 LYS A O 1
ATOM 638 N N . LYS A 1 83 ? -2.836 21.984 -10.224 1.00 41.06 83 LYS A N 1
ATOM 639 C CA . LYS A 1 83 ? -4.313 21.948 -10.414 1.00 41.06 83 LYS A CA 1
ATOM 640 C C . LYS A 1 83 ? -4.992 21.016 -11.450 1.00 41.06 83 LYS A C 1
ATOM 642 O O . LYS A 1 83 ? -4.848 21.212 -12.647 1.00 41.06 83 LYS A O 1
ATOM 647 N N . LYS A 1 84 ? -5.916 20.207 -10.892 1.00 46.50 84 LYS A N 1
ATOM 648 C CA . LYS A 1 84 ? -7.344 19.949 -11.227 1.00 46.50 84 LYS A CA 1
ATOM 649 C C . LYS A 1 84 ? -7.755 19.823 -12.702 1.00 46.50 84 LYS A C 1
ATOM 651 O O . LYS A 1 84 ? -7.946 20.841 -13.359 1.00 46.50 84 LYS A O 1
ATOM 656 N N . ASP A 1 85 ? -8.095 18.597 -13.109 1.00 31.92 85 ASP A N 1
ATOM 657 C CA . ASP A 1 85 ? -9.194 18.357 -14.052 1.00 31.92 85 ASP A CA 1
ATOM 658 C C . ASP A 1 85 ? -9.852 16.984 -13.788 1.00 31.92 85 ASP A C 1
ATOM 660 O O . ASP A 1 85 ? -9.170 15.961 -13.694 1.00 31.92 85 ASP A O 1
ATOM 664 N N . ASP A 1 86 ? -11.180 16.966 -13.649 1.00 35.12 86 ASP A N 1
ATOM 665 C CA . ASP A 1 86 ? -11.998 15.879 -13.069 1.00 35.12 86 ASP A CA 1
ATOM 666 C C . ASP A 1 86 ? -12.224 14.669 -14.011 1.00 35.12 86 ASP A C 1
ATOM 668 O O . ASP A 1 86 ? -13.175 13.903 -13.854 1.00 35.12 86 ASP A O 1
ATOM 672 N N . SER A 1 87 ? -11.358 14.459 -15.009 1.00 32.16 87 SER A N 1
ATOM 673 C CA . SER A 1 87 ? -11.530 13.406 -16.031 1.00 32.16 87 SER A CA 1
ATOM 674 C C . SER A 1 87 ? -10.511 12.259 -15.971 1.00 32.16 87 SER A C 1
ATOM 676 O O . SER A 1 87 ? -10.656 11.271 -16.693 1.00 32.16 87 SER A O 1
ATOM 678 N N . ILE A 1 88 ? -9.512 12.322 -15.083 1.00 36.72 88 ILE A N 1
ATOM 679 C CA . ILE A 1 88 ? -8.381 11.373 -15.047 1.00 36.72 88 ILE A CA 1
ATOM 680 C C . ILE A 1 88 ? -8.441 10.495 -13.780 1.00 36.72 88 ILE A C 1
ATOM 682 O O . ILE A 1 88 ? -7.502 10.401 -13.004 1.00 36.72 88 ILE A O 1
ATOM 686 N N . ILE A 1 89 ? -9.563 9.805 -13.558 1.00 37.41 89 ILE A N 1
ATOM 687 C CA . ILE A 1 89 ? -9.828 8.996 -12.343 1.00 37.41 89 ILE A CA 1
ATOM 688 C C . ILE A 1 89 ? -9.098 7.621 -12.341 1.00 37.41 89 ILE A C 1
ATOM 690 O O . ILE A 1 89 ? -9.436 6.718 -11.585 1.00 37.41 89 ILE A O 1
ATOM 694 N N . LYS A 1 90 ? -8.068 7.395 -13.168 1.00 39.06 90 LYS A N 1
ATOM 695 C CA . LYS A 1 90 ? -7.394 6.074 -13.240 1.00 39.06 90 LYS A CA 1
ATOM 696 C C . LYS A 1 90 ? -5.988 5.998 -12.639 1.00 39.06 90 LYS A C 1
ATOM 698 O O . LYS A 1 90 ? -5.512 4.886 -12.435 1.00 39.06 90 LYS A O 1
ATOM 703 N N . THR A 1 91 ? -5.342 7.117 -12.314 1.00 31.06 91 THR A N 1
ATOM 704 C CA . THR A 1 91 ? -3.898 7.121 -11.979 1.00 31.06 91 THR A CA 1
ATOM 705 C C . THR A 1 91 ? -3.592 7.492 -10.521 1.00 31.06 91 THR A C 1
ATOM 707 O O . THR A 1 91 ? -2.443 7.401 -10.099 1.00 31.06 91 THR A O 1
ATOM 710 N N . ASP A 1 92 ? -4.601 7.848 -9.721 1.00 37.56 92 ASP A N 1
ATOM 711 C CA . ASP A 1 92 ? -4.406 8.355 -8.349 1.00 37.56 92 ASP A CA 1
ATOM 712 C C . ASP A 1 92 ? -4.454 7.281 -7.246 1.00 37.56 92 ASP A C 1
ATOM 714 O O . ASP A 1 92 ? -4.147 7.578 -6.092 1.00 37.56 92 ASP A O 1
ATOM 718 N N . TYR A 1 93 ? -4.699 6.016 -7.617 1.00 33.81 93 TYR A N 1
ATOM 719 C CA . TYR A 1 93 ? -4.857 4.856 -6.720 1.00 33.81 93 TYR A CA 1
ATOM 720 C C . TYR A 1 93 ? -3.695 4.615 -5.731 1.00 33.81 93 TYR A C 1
ATOM 722 O O . TYR A 1 93 ? -3.854 3.854 -4.780 1.00 33.81 93 TYR A O 1
ATOM 730 N N . ILE A 1 94 ? -2.514 5.207 -5.956 1.00 36.97 94 ILE A N 1
ATOM 731 C CA . ILE A 1 94 ? -1.282 4.904 -5.200 1.00 36.97 94 ILE A CA 1
ATOM 732 C C . ILE A 1 94 ? -0.668 6.139 -4.528 1.00 36.97 94 ILE A C 1
ATOM 734 O O . ILE A 1 94 ? 0.064 6.004 -3.550 1.00 36.97 94 ILE A O 1
ATOM 738 N N . ASN A 1 95 ? -0.995 7.356 -4.969 1.00 36.31 95 ASN A N 1
ATOM 739 C CA . ASN A 1 95 ? -0.353 8.563 -4.434 1.00 36.31 95 ASN A CA 1
ATOM 740 C C . ASN A 1 95 ? -0.785 8.919 -2.998 1.00 36.31 95 ASN A C 1
ATOM 742 O O . ASN A 1 95 ? -0.170 9.785 -2.382 1.00 36.31 95 ASN A O 1
ATOM 746 N N . ASN A 1 96 ? -1.803 8.251 -2.449 1.00 38.78 96 ASN A N 1
ATOM 747 C CA . ASN A 1 96 ? -2.512 8.739 -1.265 1.00 38.78 96 ASN A CA 1
ATOM 748 C C . ASN A 1 96 ? -2.411 7.847 -0.019 1.00 38.78 96 ASN A C 1
ATOM 750 O O . ASN A 1 96 ? -2.976 8.181 1.018 1.00 38.78 96 ASN A O 1
ATOM 754 N N . MET A 1 97 ? -1.643 6.754 -0.058 1.00 36.62 97 MET A N 1
ATOM 755 C CA . MET A 1 97 ? -1.469 5.862 1.098 1.00 36.62 97 MET A CA 1
ATOM 756 C C . MET A 1 97 ? -0.296 6.293 1.997 1.00 36.62 97 MET A C 1
ATOM 758 O O . MET A 1 97 ? 0.592 5.510 2.330 1.00 36.62 97 MET A O 1
ATOM 762 N N . LEU A 1 98 ? -0.270 7.576 2.367 1.00 41.25 98 LEU A N 1
ATOM 763 C CA . LEU A 1 98 ? 0.652 8.129 3.359 1.00 41.25 98 LEU A CA 1
ATOM 764 C C . LEU A 1 98 ? -0.037 8.141 4.730 1.00 41.25 98 LEU A C 1
ATOM 766 O O . LEU A 1 98 ? -0.879 8.992 5.003 1.00 41.25 98 LEU A O 1
ATOM 770 N N . MET A 1 99 ? 0.348 7.213 5.607 1.00 36.19 99 MET A N 1
ATOM 771 C CA . MET A 1 99 ? 0.068 7.309 7.044 1.00 36.19 99 MET A CA 1
ATOM 772 C C . MET A 1 99 ? 1.076 8.277 7.695 1.00 36.19 99 MET A C 1
ATOM 774 O O . MET A 1 99 ? 2.288 8.107 7.514 1.00 36.19 99 MET A O 1
ATOM 778 N N . PRO A 1 100 ? 0.629 9.302 8.444 1.00 36.84 100 PRO A N 1
ATOM 779 C CA . PRO A 1 100 ? 1.520 10.302 9.014 1.00 36.84 100 PRO A CA 1
ATOM 780 C C . PRO A 1 100 ? 2.239 9.794 10.270 1.00 36.84 100 PRO A C 1
ATOM 782 O O . PRO A 1 100 ? 1.683 9.742 11.362 1.00 36.84 100 PRO A O 1
ATOM 785 N N . GLY A 1 101 ? 3.533 9.511 10.119 1.00 32.88 101 GLY A N 1
ATOM 786 C CA . GLY A 1 101 ? 4.495 9.367 11.209 1.00 32.88 101 GLY A CA 1
ATOM 787 C C . GLY A 1 101 ? 5.576 10.449 11.141 1.00 32.88 101 GLY A C 1
ATOM 788 O O . GLY A 1 101 ? 6.658 10.197 10.626 1.00 32.88 101 GLY A O 1
ATOM 789 N N . GLN A 1 102 ? 5.270 11.628 11.698 1.00 37.88 102 GLN A N 1
ATOM 790 C CA . GLN A 1 102 ? 6.200 12.699 12.113 1.00 37.88 102 GLN A CA 1
ATOM 791 C C . GLN A 1 102 ? 7.063 13.390 11.023 1.00 37.88 102 GLN A C 1
ATOM 793 O O . GLN A 1 102 ? 8.250 13.099 10.904 1.00 37.88 102 GLN A O 1
ATOM 798 N N . ARG A 1 103 ? 6.514 14.408 10.329 1.00 31.62 103 ARG A N 1
ATOM 799 C CA . ARG A 1 103 ? 7.001 15.821 10.309 1.00 31.62 103 ARG A CA 1
ATOM 800 C C . ARG A 1 103 ? 6.356 16.682 9.199 1.00 31.62 103 ARG A C 1
ATOM 802 O O . ARG A 1 103 ? 6.434 16.360 8.024 1.00 31.62 103 ARG A O 1
ATOM 809 N N . SER A 1 104 ? 5.846 17.842 9.636 1.00 35.91 104 SER A N 1
ATOM 810 C CA . SER A 1 104 ? 5.793 19.168 8.977 1.00 35.91 104 SER A CA 1
ATOM 811 C C . SER A 1 104 ? 5.052 19.377 7.641 1.00 35.91 104 SER A C 1
ATOM 813 O O . SER A 1 104 ? 5.688 19.411 6.596 1.00 35.91 104 SER A O 1
ATOM 815 N N . LYS A 1 105 ? 3.757 19.725 7.718 1.00 36.50 105 LYS A N 1
ATOM 816 C CA . LYS A 1 105 ? 3.137 21.028 7.342 1.00 36.50 105 LYS A CA 1
ATOM 817 C C . LYS A 1 105 ? 1.648 20.812 7.038 1.00 36.50 105 LYS A C 1
ATOM 819 O O . LYS A 1 105 ? 1.277 20.040 6.163 1.00 36.50 105 LYS A O 1
ATOM 824 N N . GLU A 1 106 ? 0.803 21.532 7.767 1.00 34.47 106 GLU A N 1
ATOM 825 C CA . GLU A 1 106 ? -0.658 21.381 7.900 1.00 34.47 106 GLU A CA 1
ATOM 826 C C . GLU A 1 106 ? -1.491 21.579 6.614 1.00 34.47 106 GLU A C 1
ATOM 828 O O . GLU A 1 106 ? -2.705 21.667 6.712 1.00 34.47 106 GLU A O 1
ATOM 833 N N . ASN A 1 107 ? -0.895 21.617 5.414 1.00 39.41 107 ASN A N 1
ATOM 834 C CA . ASN A 1 107 ? -1.607 21.782 4.135 1.00 39.41 107 ASN A CA 1
ATOM 835 C C . ASN A 1 107 ? -1.442 20.605 3.151 1.00 39.41 107 ASN A C 1
ATOM 837 O O . ASN A 1 107 ? -2.339 20.368 2.348 1.00 39.41 107 ASN A O 1
ATOM 841 N N . GLU A 1 108 ? -0.358 19.826 3.232 1.00 38.81 108 GLU A N 1
ATOM 842 C CA . GLU A 1 108 ? -0.157 18.618 2.399 1.00 38.81 108 GLU A CA 1
ATOM 843 C C . GLU A 1 108 ? -0.841 17.378 2.998 1.00 38.81 108 GLU A C 1
ATOM 845 O O . GLU A 1 108 ? -1.237 16.462 2.275 1.00 38.81 108 GLU A O 1
ATOM 850 N N . LEU A 1 109 ? -1.055 17.397 4.321 1.00 39.25 109 LEU A N 1
ATOM 851 C CA . LEU A 1 109 ? -1.739 16.349 5.082 1.00 39.25 109 LEU A CA 1
ATOM 852 C C . LEU A 1 109 ? -3.191 16.147 4.619 1.00 39.25 109 LEU A C 1
ATOM 854 O O . LEU A 1 109 ? -3.687 15.025 4.568 1.00 39.25 109 LEU A O 1
ATOM 858 N N . TRP A 1 110 ? -3.862 17.240 4.246 1.00 38.34 110 TRP A N 1
ATOM 859 C CA . TRP A 1 110 ? -5.243 17.200 3.780 1.00 38.34 110 TRP A CA 1
ATOM 860 C C . TRP A 1 110 ? -5.335 16.593 2.381 1.00 38.34 110 TRP A C 1
ATOM 862 O O . TRP A 1 110 ? -6.163 15.718 2.159 1.00 38.34 110 TRP A O 1
ATOM 872 N N . GLY A 1 111 ? -4.462 16.996 1.452 1.00 39.81 111 GLY A N 1
ATOM 873 C CA . GLY A 1 111 ? -4.523 16.548 0.056 1.00 39.81 111 GLY A CA 1
ATOM 874 C C . GLY A 1 111 ? -4.496 15.025 -0.086 1.00 39.81 111 GLY A C 1
ATOM 875 O O . GLY A 1 111 ? -5.372 14.456 -0.731 1.00 39.81 111 GLY A O 1
ATOM 876 N N . CYS A 1 112 ? -3.557 14.359 0.590 1.00 49.72 112 CYS A N 1
ATOM 877 C CA . CYS A 1 112 ? -3.409 12.905 0.495 1.00 49.72 112 CYS A CA 1
ATOM 878 C C . CYS A 1 112 ? -4.572 12.159 1.177 1.00 49.72 112 CYS A C 1
ATOM 880 O O . CYS A 1 112 ? -5.114 11.213 0.611 1.00 49.72 112 CYS A O 1
ATOM 882 N N . GLY A 1 113 ? -5.014 12.614 2.357 1.00 51.66 113 GLY A N 1
ATOM 883 C CA . GLY A 1 113 ? -6.138 11.998 3.074 1.00 51.66 113 GLY A CA 1
ATOM 884 C C . GLY A 1 113 ? -7.468 12.113 2.323 1.00 51.66 113 GLY A C 1
ATOM 885 O O . GLY A 1 113 ? -8.218 11.141 2.249 1.00 51.66 113 GLY A O 1
ATOM 886 N N . TYR A 1 114 ? -7.741 13.267 1.702 1.00 55.91 114 TYR A N 1
ATOM 887 C CA . TYR A 1 114 ? -8.973 13.488 0.938 1.00 55.91 114 TYR A CA 1
ATOM 888 C C . TYR A 1 114 ? -9.072 12.581 -0.292 1.00 55.91 114 TYR A C 1
ATOM 890 O O . TYR A 1 114 ? -10.134 12.010 -0.540 1.00 55.91 114 TYR A O 1
ATOM 898 N N . HIS A 1 115 ? -7.981 12.421 -1.043 1.00 54.31 115 HIS A N 1
ATOM 899 C CA . HIS A 1 115 ? -7.993 11.561 -2.223 1.00 54.31 115 HIS A CA 1
ATOM 900 C C . HIS A 1 115 ? -8.059 10.068 -1.854 1.00 54.31 115 HIS A C 1
ATOM 902 O O . HIS A 1 115 ? -8.843 9.334 -2.453 1.00 54.31 115 HIS A O 1
ATOM 908 N N . ALA A 1 116 ? -7.342 9.624 -0.810 1.00 64.31 116 ALA A N 1
ATOM 909 C CA . ALA A 1 116 ? -7.469 8.250 -0.310 1.00 64.31 116 ALA A CA 1
ATOM 910 C C . ALA A 1 116 ? -8.897 7.936 0.163 1.00 64.31 116 ALA A C 1
ATOM 912 O O . ALA A 1 116 ? -9.426 6.866 -0.131 1.00 64.31 116 ALA A O 1
ATOM 913 N N . LEU A 1 117 ? -9.550 8.874 0.855 1.00 76.06 117 LEU A N 1
ATOM 914 C CA . LEU A 1 117 ? -10.928 8.715 1.315 1.00 76.06 117 LEU A CA 1
ATOM 915 C C . LEU A 1 117 ? -11.918 8.521 0.153 1.00 76.06 117 LEU A C 1
ATOM 917 O O . LEU A 1 117 ? -12.829 7.690 0.240 1.00 76.06 117 LEU A O 1
ATOM 921 N N . GLU A 1 118 ? -11.751 9.272 -0.938 1.00 71.88 118 GLU A N 1
ATOM 922 C CA . GLU A 1 118 ? -12.601 9.149 -2.123 1.00 71.88 118 GLU A CA 1
ATOM 923 C C . GLU A 1 118 ? -12.407 7.797 -2.823 1.00 71.88 118 GLU A C 1
ATOM 925 O O . GLU A 1 118 ? -13.388 7.122 -3.153 1.00 71.88 118 GLU A O 1
ATOM 930 N N . ASP A 1 119 ? -11.160 7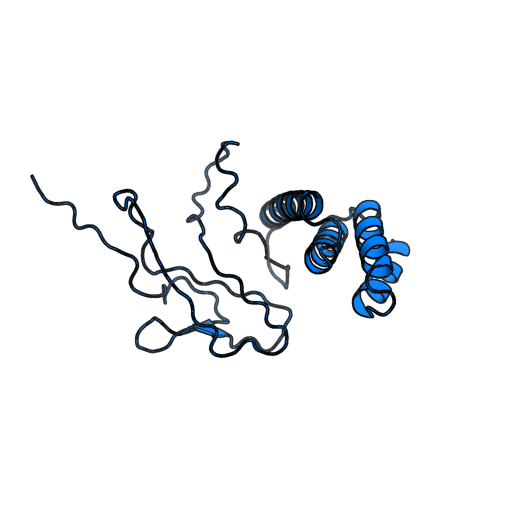.362 -2.986 1.00 69.81 119 ASP A N 1
ATOM 931 C CA . ASP A 1 119 ? -10.840 6.098 -3.648 1.00 69.81 119 ASP A CA 1
ATOM 932 C C . ASP A 1 119 ? -11.307 4.888 -2.835 1.00 69.81 119 ASP A C 1
ATOM 934 O O . ASP A 1 119 ? -11.942 3.982 -3.380 1.00 69.81 119 ASP A O 1
ATOM 938 N N . LEU A 1 120 ? -11.110 4.907 -1.514 1.00 77.06 120 LEU A N 1
ATOM 939 C CA . LEU A 1 120 ? -11.650 3.887 -0.612 1.00 77.06 120 LEU A CA 1
ATOM 940 C C . LEU A 1 120 ? -13.180 3.857 -0.661 1.00 77.06 120 LEU A C 1
ATOM 942 O O . LEU A 1 120 ? -13.787 2.788 -0.675 1.00 77.06 120 LEU A O 1
ATOM 946 N N . THR A 1 121 ? -13.821 5.023 -0.764 1.00 85.00 121 THR A N 1
ATOM 947 C CA . THR A 1 121 ? -15.276 5.109 -0.929 1.00 85.00 121 THR A CA 1
ATOM 948 C C . THR A 1 121 ? -15.742 4.509 -2.253 1.00 85.00 121 THR A C 1
ATOM 950 O O . THR A 1 121 ? -16.782 3.852 -2.286 1.00 85.00 121 THR A O 1
ATOM 953 N N . ARG A 1 122 ? -14.998 4.694 -3.349 1.00 78.25 122 ARG A N 1
ATOM 954 C CA . ARG A 1 122 ? -15.301 4.042 -4.633 1.00 78.25 122 ARG A CA 1
ATOM 955 C C . ARG A 1 122 ? -15.100 2.532 -4.554 1.00 78.25 122 ARG A C 1
ATOM 957 O O . ARG A 1 122 ? -15.978 1.802 -5.006 1.00 78.25 122 ARG A O 1
ATOM 964 N N . L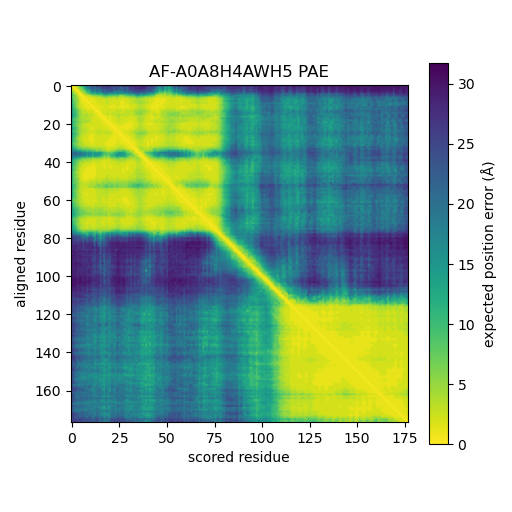EU A 1 123 ? -14.011 2.065 -3.941 1.00 72.88 123 LEU A N 1
ATOM 965 C CA . LEU A 1 123 ? -13.761 0.637 -3.742 1.00 72.88 123 LEU A CA 1
ATOM 966 C C . LEU A 1 123 ? -14.895 -0.012 -2.945 1.00 72.88 123 LEU A C 1
ATOM 968 O O . LEU A 1 123 ? -15.433 -1.020 -3.380 1.00 72.88 123 LEU A O 1
ATOM 972 N N . LEU A 1 124 ? -15.351 0.616 -1.861 1.00 83.69 124 LEU A N 1
ATOM 973 C CA . LEU A 1 124 ? -16.463 0.115 -1.046 1.00 83.69 124 LEU A CA 1
ATOM 974 C C . LEU A 1 124 ? -17.832 0.163 -1.745 1.00 83.69 124 LEU A C 1
ATOM 976 O O . LEU A 1 124 ? -18.778 -0.464 -1.276 1.00 83.69 124 LEU A O 1
ATOM 980 N N . LYS A 1 125 ? -17.974 0.865 -2.876 1.00 85.06 125 LYS A N 1
ATOM 981 C CA . LYS A 1 125 ? -19.161 0.721 -3.740 1.00 85.06 125 LYS A CA 1
ATOM 982 C C . LYS A 1 125 ? -19.112 -0.554 -4.582 1.00 85.06 125 LYS A C 1
ATOM 984 O O . LYS A 1 125 ? -20.165 -1.073 -4.934 1.00 85.06 125 LYS A O 1
ATOM 989 N N . ILE A 1 126 ? -17.913 -1.020 -4.932 1.00 80.81 126 ILE A N 1
ATOM 990 C CA . ILE A 1 126 ? -17.686 -2.208 -5.767 1.00 80.81 126 ILE A CA 1
ATOM 991 C C . ILE A 1 126 ? -17.609 -3.459 -4.888 1.00 80.81 126 ILE A C 1
ATOM 993 O O . ILE A 1 126 ? -18.266 -4.457 -5.167 1.00 80.81 126 ILE A O 1
ATOM 997 N N . GLU A 1 127 ? -16.844 -3.378 -3.801 1.00 81.75 127 GLU A N 1
ATOM 998 C CA . GLU A 1 127 ? -16.632 -4.428 -2.811 1.00 81.75 127 GLU A CA 1
ATOM 999 C C . GLU A 1 127 ? -17.017 -3.901 -1.422 1.00 81.75 127 GLU A C 1
ATOM 1001 O O . GLU A 1 127 ? -16.155 -3.460 -0.656 1.00 81.75 127 GLU A O 1
ATOM 1006 N N . PRO A 1 128 ? -18.314 -3.929 -1.070 1.00 89.12 128 PRO A N 1
ATOM 1007 C CA . PRO A 1 128 ? -18.795 -3.335 0.174 1.00 89.12 128 PRO A CA 1
ATOM 1008 C C . PRO A 1 128 ? -18.149 -3.916 1.428 1.00 89.12 128 PRO A C 1
ATOM 1010 O O . PRO A 1 128 ? -18.032 -3.206 2.426 1.00 89.12 128 PRO A O 1
ATOM 1013 N N . ASP A 1 129 ? -17.731 -5.176 1.374 1.00 92.00 129 ASP A N 1
ATOM 1014 C CA . ASP A 1 129 ? -17.223 -5.921 2.524 1.00 92.00 129 ASP A CA 1
ATOM 1015 C C . ASP A 1 129 ? -15.694 -6.087 2.474 1.00 92.00 129 ASP A C 1
ATOM 1017 O O . ASP A 1 129 ? -15.118 -6.943 3.150 1.00 92.00 129 ASP A O 1
ATOM 1021 N N . ASN A 1 130 ? -15.008 -5.261 1.672 1.00 84.69 130 ASN A N 1
ATOM 1022 C CA . ASN A 1 130 ? -13.553 -5.222 1.644 1.00 84.69 130 ASN A CA 1
ATOM 1023 C C . ASN A 1 130 ? -13.021 -4.685 2.985 1.00 84.69 130 ASN A C 1
ATOM 1025 O O . ASN A 1 130 ? -12.957 -3.480 3.228 1.00 84.69 130 ASN A O 1
ATOM 1029 N N . VAL A 1 131 ? -12.623 -5.614 3.856 1.00 84.69 131 VAL A N 1
ATOM 1030 C CA . VAL A 1 131 ? -12.118 -5.353 5.215 1.00 84.69 131 VAL A CA 1
ATOM 1031 C C . VAL A 1 131 ? -10.969 -4.347 5.220 1.00 84.69 131 VAL A C 1
ATOM 1033 O O . VAL A 1 131 ? -10.911 -3.479 6.086 1.00 84.69 131 VAL A O 1
ATOM 1036 N N . THR A 1 132 ? -10.060 -4.448 4.253 1.00 80.38 132 THR A N 1
ATOM 1037 C CA . THR A 1 132 ? -8.902 -3.558 4.147 1.00 80.38 132 THR A CA 1
ATOM 1038 C C . THR A 1 132 ? -9.340 -2.131 3.830 1.00 80.38 132 THR A C 1
ATOM 1040 O O . THR A 1 132 ? -8.846 -1.182 4.435 1.00 80.38 132 THR A O 1
ATOM 1043 N N . ALA A 1 133 ? -10.300 -1.973 2.919 1.00 77.44 133 ALA A N 1
ATOM 1044 C CA . ALA A 1 133 ? -10.833 -0.669 2.564 1.00 77.44 133 ALA A CA 1
ATOM 1045 C C . ALA A 1 133 ? -11.602 -0.027 3.728 1.00 77.44 133 ALA A C 1
ATOM 1047 O O . ALA A 1 133 ? -11.395 1.152 4.004 1.00 77.44 133 ALA A O 1
ATOM 1048 N N . LEU A 1 134 ? -12.422 -0.806 4.447 1.00 88.56 134 LEU A N 1
ATOM 1049 C CA . LEU A 1 134 ? -13.112 -0.351 5.662 1.00 88.56 134 LEU A CA 1
ATOM 1050 C C . LEU A 1 134 ? -12.117 0.104 6.731 1.00 88.56 134 LEU A C 1
ATOM 1052 O O . LEU A 1 134 ? -12.250 1.198 7.268 1.00 88.56 134 LEU A O 1
ATOM 1056 N N . LYS A 1 135 ? -11.070 -0.693 6.978 1.00 85.75 135 LYS A N 1
ATOM 1057 C CA . LYS A 1 135 ? -10.011 -0.363 7.936 1.00 85.75 135 LYS A CA 1
ATOM 1058 C C . LYS A 1 135 ? -9.362 0.987 7.631 1.00 85.75 135 LYS A C 1
ATOM 1060 O O . LYS A 1 135 ? -9.344 1.868 8.486 1.00 85.75 135 LYS A O 1
ATOM 1065 N N . TYR A 1 136 ? -8.851 1.160 6.413 1.00 80.94 136 TYR A N 1
ATOM 1066 C CA . TYR A 1 136 ? -8.135 2.385 6.057 1.00 80.94 136 TYR A CA 1
ATOM 1067 C C . TYR A 1 136 ? -9.049 3.599 5.973 1.00 80.94 136 TYR A C 1
ATOM 1069 O O . TYR A 1 136 ? -8.629 4.704 6.316 1.00 80.94 136 TYR A O 1
ATOM 1077 N N . ARG A 1 137 ? -10.303 3.413 5.549 1.00 88.75 137 ARG A N 1
ATOM 1078 C CA . ARG A 1 137 ? -11.257 4.517 5.493 1.00 88.75 137 ARG A CA 1
ATOM 1079 C C . ARG A 1 137 ? -11.636 4.982 6.896 1.00 88.75 137 ARG A C 1
ATOM 1081 O O . ARG A 1 137 ? -11.635 6.188 7.135 1.00 88.75 137 ARG A O 1
ATOM 1088 N N . GLY A 1 138 ? -11.821 4.040 7.823 1.00 90.44 138 GLY A N 1
ATOM 1089 C CA . GLY A 1 138 ? -12.006 4.320 9.244 1.00 90.44 138 GLY A CA 1
ATOM 1090 C C . GLY A 1 138 ? -10.834 5.103 9.843 1.00 90.44 138 GLY A C 1
ATOM 1091 O O . GLY A 1 138 ? -11.027 6.188 10.385 1.00 90.44 138 GLY A O 1
ATOM 1092 N N . GLU A 1 139 ? -9.598 4.628 9.656 1.00 82.81 139 GLU A N 1
ATOM 1093 C CA . GLU A 1 139 ? -8.386 5.321 10.133 1.00 82.81 139 GLU A CA 1
ATOM 1094 C C . GLU A 1 139 ? -8.265 6.756 9.595 1.00 82.81 139 GLU A C 1
ATOM 1096 O O . GLU A 1 139 ? -7.964 7.688 10.345 1.00 82.81 139 GLU A O 1
ATOM 1101 N N . ILE A 1 140 ? -8.515 6.957 8.299 1.00 79.44 140 ILE A N 1
ATOM 1102 C CA . ILE A 1 140 ? -8.447 8.286 7.678 1.00 79.44 140 ILE A CA 1
ATOM 1103 C C . ILE A 1 140 ? -9.542 9.196 8.232 1.00 79.44 140 ILE A C 1
ATOM 1105 O O . ILE A 1 140 ? -9.259 10.342 8.583 1.00 79.44 140 ILE A O 1
ATOM 1109 N N . ASN A 1 141 ? -10.773 8.694 8.355 1.00 87.81 141 ASN A N 1
ATOM 1110 C CA . ASN A 1 141 ? -11.877 9.444 8.942 1.00 87.81 141 ASN A CA 1
ATOM 1111 C C . ASN A 1 141 ? -11.560 9.855 10.387 1.00 87.81 141 ASN A C 1
ATOM 1113 O O . ASN A 1 141 ? -11.744 11.021 10.736 1.00 87.81 141 ASN A O 1
ATOM 1117 N N . TYR A 1 142 ? -10.965 8.970 11.190 1.00 82.81 142 TYR A N 1
ATOM 1118 C CA . TYR A 1 142 ? -10.479 9.306 12.529 1.00 82.81 142 TYR A CA 1
ATOM 1119 C C . TYR A 1 142 ? -9.445 10.445 12.519 1.00 82.81 142 TYR A C 1
ATOM 1121 O O . TYR A 1 142 ? -9.616 11.437 13.229 1.00 82.81 142 TYR A O 1
ATOM 1129 N N . ILE A 1 143 ? -8.409 10.362 11.675 1.00 79.00 143 ILE A N 1
ATOM 1130 C CA . ILE A 1 143 ? -7.373 11.409 11.556 1.00 79.00 143 ILE A CA 1
ATOM 1131 C C . ILE A 1 143 ? -7.988 12.750 11.126 1.00 79.00 143 ILE A C 1
ATOM 1133 O O . ILE A 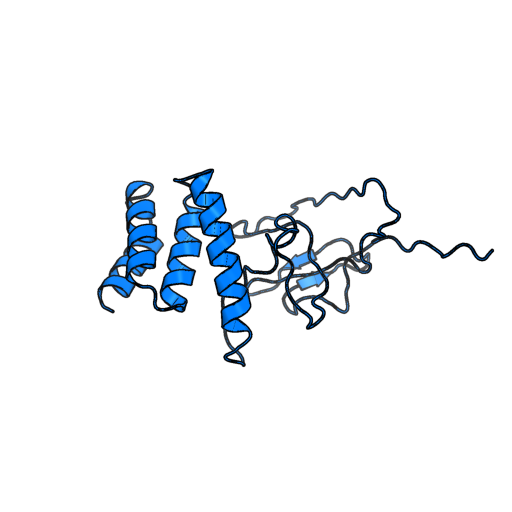1 143 ? -7.579 13.815 11.594 1.00 79.00 143 ILE A O 1
ATOM 1137 N N . MET A 1 144 ? -8.999 12.702 10.259 1.00 77.88 144 MET A N 1
ATOM 1138 C CA . MET A 1 144 ? -9.750 13.869 9.795 1.00 77.88 144 MET A CA 1
ATOM 1139 C C . MET A 1 144 ? -10.796 14.370 10.800 1.00 77.88 144 MET A C 1
ATOM 1141 O O . MET A 1 144 ? -11.482 15.351 10.506 1.00 77.88 144 MET A O 1
ATOM 1145 N N . LYS A 1 145 ? -10.906 13.735 11.974 1.00 84.44 145 LYS A N 1
ATOM 1146 C CA . LYS A 1 145 ? -11.895 14.025 13.023 1.00 84.44 145 LYS A CA 1
ATOM 1147 C C . LYS A 1 145 ? -13.351 13.838 12.580 1.00 84.44 145 LYS A C 1
ATOM 1149 O O . LYS A 1 145 ? -14.253 14.505 13.074 1.00 84.44 145 LYS A O 1
ATOM 1154 N N . ARG A 1 146 ? -13.563 12.937 11.625 1.00 90.31 146 ARG A N 1
ATOM 1155 C CA . ARG A 1 146 ? -14.857 12.453 11.131 1.00 90.31 146 ARG A CA 1
ATOM 1156 C C . ARG A 1 146 ? -15.218 11.175 11.879 1.00 90.31 146 ARG A C 1
ATOM 1158 O O . ARG A 1 146 ? -15.091 10.069 11.356 1.00 90.31 146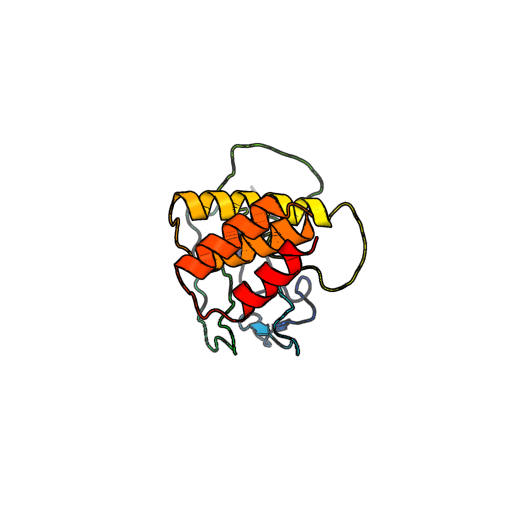 ARG A O 1
ATOM 1165 N N . TYR A 1 147 ? -15.505 11.325 13.167 1.00 92.94 147 TYR A N 1
ATOM 1166 C CA . TYR A 1 147 ? -15.615 10.185 14.076 1.00 92.94 147 TYR A CA 1
ATOM 1167 C C . TYR A 1 147 ? -16.823 9.303 13.757 1.00 92.94 147 TYR A C 1
ATOM 1169 O O . TYR A 1 147 ? -16.677 8.085 13.760 1.00 92.94 147 TYR A O 1
ATOM 1177 N N . ASP A 1 148 ? -17.954 9.894 13.367 1.00 96.81 148 ASP A N 1
ATOM 1178 C CA . ASP A 1 148 ? -19.156 9.150 12.974 1.00 96.81 148 ASP A CA 1
ATOM 1179 C C . ASP A 1 148 ? -18.890 8.236 11.767 1.00 96.81 148 ASP A C 1
ATOM 1181 O O . ASP A 1 148 ? -19.233 7.052 11.776 1.00 96.81 148 ASP A O 1
ATOM 1185 N N . GLU A 1 149 ? -18.225 8.753 10.730 1.00 95.81 149 GLU A N 1
ATOM 1186 C CA . GLU A 1 149 ? -17.871 7.962 9.550 1.00 95.81 149 GLU A CA 1
ATOM 1187 C C . GLU A 1 149 ? -16.811 6.899 9.858 1.00 95.81 149 GLU A C 1
ATOM 1189 O O . GLU A 1 149 ? -16.857 5.806 9.292 1.00 95.81 149 GLU A O 1
ATOM 1194 N N . SER A 1 150 ? -15.876 7.193 10.768 1.00 95.25 150 SER A N 1
ATOM 1195 C CA . SER A 1 150 ? -14.904 6.211 11.254 1.00 95.25 150 SER A CA 1
ATOM 1196 C C . SER A 1 150 ? -15.592 5.054 11.981 1.00 95.25 150 SER A C 1
ATOM 1198 O O . SER A 1 150 ? -15.355 3.889 11.661 1.00 95.25 150 SER A O 1
ATOM 1200 N N . ILE A 1 151 ? -16.501 5.374 12.905 1.00 97.81 151 ILE A N 1
ATOM 1201 C CA . ILE A 1 151 ? -17.298 4.403 13.658 1.00 97.81 151 ILE A CA 1
ATOM 1202 C C . ILE A 1 151 ? -18.093 3.511 12.705 1.00 97.81 151 ILE A C 1
ATOM 1204 O O . ILE A 1 151 ? -18.026 2.292 12.832 1.00 97.81 151 ILE A O 1
ATOM 1208 N N . ALA A 1 152 ? -18.773 4.086 11.709 1.00 97.62 152 ALA A N 1
ATOM 1209 C CA . ALA A 1 152 ? -19.556 3.312 10.746 1.00 97.62 152 ALA A CA 1
ATOM 1210 C C . ALA A 1 152 ? -18.703 2.289 9.968 1.00 97.62 152 ALA A C 1
ATOM 1212 O O . ALA A 1 152 ? -19.132 1.153 9.742 1.00 97.62 152 ALA A O 1
ATOM 1213 N N . ASP A 1 153 ? -17.485 2.670 9.572 1.00 97.56 153 ASP A N 1
ATOM 1214 C CA . ASP A 1 153 ? -16.550 1.765 8.899 1.00 97.56 153 ASP A CA 1
ATOM 1215 C C . ASP A 1 153 ? -16.049 0.651 9.828 1.00 97.56 153 ASP A C 1
ATOM 1217 O O . ASP A 1 153 ? -15.984 -0.514 9.420 1.00 97.56 153 ASP A O 1
ATOM 1221 N N . LEU A 1 154 ? -15.742 0.988 11.083 1.00 96.81 154 LEU A N 1
ATOM 1222 C CA . LEU A 1 154 ? -15.286 0.041 12.101 1.00 96.81 154 LEU A CA 1
ATOM 1223 C C . LEU A 1 154 ? -16.388 -0.949 12.503 1.00 96.81 154 LEU A C 1
ATOM 1225 O O . LEU A 1 154 ? -16.124 -2.146 12.590 1.00 96.81 154 LEU A O 1
ATOM 1229 N N . GLU A 1 155 ? -17.633 -0.500 12.666 1.00 97.94 155 GLU A N 1
ATOM 1230 C CA . GLU A 1 155 ? -18.784 -1.372 12.948 1.00 97.94 155 GLU A CA 1
ATOM 1231 C C . GLU A 1 155 ? -19.030 -2.361 11.812 1.00 97.94 155 GLU A C 1
ATOM 1233 O O . GLU A 1 155 ? -19.265 -3.555 12.039 1.00 97.94 155 GLU A O 1
ATOM 1238 N N . LYS A 1 156 ? -18.930 -1.888 10.566 1.00 97.69 156 LYS A N 1
ATOM 1239 C CA . LYS A 1 156 ? -19.058 -2.767 9.409 1.00 97.69 156 LYS A CA 1
ATOM 1240 C C . LYS A 1 156 ? -17.920 -3.785 9.355 1.00 97.69 156 LYS A C 1
ATOM 1242 O O . LYS A 1 156 ? -18.173 -4.966 9.114 1.00 97.69 156 LYS A O 1
ATOM 1247 N N . LEU A 1 157 ? -16.687 -3.359 9.626 1.00 96.38 157 LEU A N 1
ATOM 1248 C CA . LEU A 1 157 ? -15.534 -4.253 9.716 1.00 96.38 157 LEU A CA 1
ATOM 1249 C C . LEU A 1 157 ? -15.763 -5.325 10.789 1.00 96.38 157 LEU A C 1
ATOM 1251 O O . LEU A 1 157 ? -15.617 -6.509 10.493 1.00 96.38 157 LEU A O 1
ATOM 1255 N N . LEU A 1 158 ? -16.187 -4.934 11.992 1.00 97.31 158 LEU A N 1
ATOM 1256 C CA . LEU A 1 158 ? -16.458 -5.842 13.111 1.00 97.31 158 LEU A CA 1
ATOM 1257 C C . LEU A 1 158 ? -17.641 -6.780 12.843 1.00 97.31 158 LEU A C 1
ATOM 1259 O O . LEU A 1 158 ? -17.643 -7.911 13.318 1.00 97.31 158 LEU A O 1
ATOM 1263 N N . THR A 1 159 ? -18.607 -6.379 12.016 1.00 97.81 159 THR A N 1
ATOM 1264 C CA . THR A 1 159 ? -19.670 -7.285 11.546 1.00 97.81 159 THR A CA 1
ATOM 1265 C C . THR A 1 159 ? -19.097 -8.428 10.696 1.00 97.81 159 THR A C 1
ATOM 1267 O O . THR A 1 159 ? -19.557 -9.565 10.789 1.00 97.81 159 THR A O 1
ATOM 1270 N N . ILE A 1 160 ? -18.071 -8.147 9.886 1.00 95.56 160 ILE A N 1
ATOM 1271 C CA . ILE A 1 160 ? -17.408 -9.125 9.007 1.00 95.56 160 ILE A CA 1
ATOM 1272 C C . ILE A 1 160 ? -16.350 -9.935 9.776 1.00 95.56 160 ILE A C 1
ATOM 1274 O O . ILE A 1 160 ? -16.206 -11.141 9.569 1.00 95.56 160 ILE A O 1
ATOM 1278 N N . LYS A 1 161 ? -15.600 -9.281 10.671 1.00 95.75 161 LYS A N 1
ATOM 1279 C CA . LYS A 1 161 ? -14.566 -9.875 11.528 1.00 95.75 161 LYS A CA 1
ATOM 1280 C C . LYS A 1 161 ? -14.760 -9.458 12.995 1.00 95.75 161 LYS A C 1
ATOM 1282 O O . LYS A 1 161 ? -14.044 -8.582 13.476 1.00 95.75 161 LYS A O 1
ATOM 1287 N N . PRO A 1 162 ? -15.638 -10.147 13.744 1.00 95.44 162 PRO A N 1
ATOM 1288 C CA . PRO A 1 162 ? -15.952 -9.789 15.134 1.00 95.44 162 PRO A CA 1
ATOM 1289 C C . PRO A 1 162 ? -14.774 -9.880 16.110 1.00 95.44 162 PRO A C 1
ATOM 1291 O O . PRO A 1 162 ? -14.805 -9.278 17.176 1.00 95.44 162 PRO A O 1
ATOM 1294 N N . ASN A 1 163 ? -13.739 -10.644 15.753 1.00 93.31 163 ASN A N 1
ATOM 1295 C CA . ASN A 1 163 ? -12.565 -10.887 16.593 1.00 93.31 163 ASN A CA 1
ATOM 1296 C C . ASN A 1 163 ? -11.323 -10.109 16.115 1.00 93.31 163 ASN A C 1
ATOM 1298 O O . ASN A 1 163 ? -10.202 -10.478 16.468 1.00 93.31 163 ASN A O 1
ATOM 1302 N N . ASP A 1 164 ? -11.488 -9.090 15.264 1.00 91.06 164 ASP A N 1
ATOM 1303 C CA . ASP A 1 164 ? -10.378 -8.229 14.847 1.00 91.06 164 ASP A CA 1
ATOM 1304 C C . ASP A 1 164 ? -9.997 -7.284 15.997 1.00 91.06 164 ASP A C 1
ATOM 1306 O O . ASP A 1 164 ? -10.692 -6.312 16.283 1.00 91.06 164 ASP A O 1
ATOM 1310 N N . THR A 1 165 ? -8.900 -7.600 16.691 1.00 89.94 165 THR A N 1
ATOM 1311 C CA . THR A 1 165 ? -8.472 -6.873 17.897 1.00 89.94 165 THR A CA 1
ATOM 1312 C C . THR A 1 165 ? -8.214 -5.398 17.621 1.00 89.94 165 THR A C 1
ATOM 1314 O O . THR A 1 165 ? -8.588 -4.550 18.423 1.00 89.94 165 THR A O 1
ATOM 1317 N N . TRP A 1 166 ? -7.619 -5.092 16.465 1.00 87.25 166 TRP A N 1
ATOM 1318 C CA . TRP A 1 166 ? -7.323 -3.721 16.070 1.00 87.25 166 TRP A CA 1
ATOM 1319 C C . TRP A 1 166 ? -8.612 -2.922 15.863 1.00 87.25 166 TRP A C 1
ATOM 1321 O O . TRP A 1 166 ? -8.711 -1.797 16.343 1.00 87.25 166 TRP A O 1
ATOM 1331 N N . ALA A 1 167 ? -9.607 -3.498 15.182 1.00 89.38 167 ALA A N 1
ATOM 1332 C CA . ALA A 1 167 ? -10.861 -2.800 14.924 1.00 89.38 167 ALA A CA 1
ATOM 1333 C C . ALA A 1 167 ? -11.659 -2.551 16.210 1.00 89.38 167 ALA A C 1
ATOM 1335 O O . ALA A 1 167 ? -12.247 -1.483 16.352 1.00 89.38 167 ALA A O 1
ATOM 1336 N N . THR A 1 168 ? -11.635 -3.491 17.162 1.00 93.50 168 THR A N 1
ATOM 1337 C CA . THR A 1 168 ? -12.257 -3.308 18.482 1.00 93.50 168 THR A CA 1
ATOM 1338 C C . THR A 1 168 ? -11.584 -2.178 19.260 1.00 93.50 168 THR A C 1
ATOM 1340 O O . THR A 1 168 ? -12.266 -1.286 19.752 1.00 93.50 168 THR A O 1
ATOM 1343 N N . GLU A 1 169 ? -10.251 -2.170 19.334 1.00 89.50 169 GLU A N 1
ATOM 1344 C CA . GLU A 1 169 ? -9.496 -1.108 20.016 1.00 89.50 169 GLU A CA 1
ATOM 1345 C C . GLU A 1 169 ? -9.725 0.264 19.368 1.00 89.50 169 GLU A C 1
ATOM 1347 O O . GLU A 1 169 ? -9.947 1.253 20.067 1.00 89.50 169 GLU A O 1
ATOM 1352 N N . ALA A 1 170 ? -9.711 0.327 18.033 1.00 87.00 170 ALA A N 1
ATOM 1353 C CA . ALA A 1 170 ? -9.986 1.551 17.293 1.00 87.00 170 ALA A CA 1
ATOM 1354 C C . ALA A 1 170 ? -11.422 2.044 17.524 1.00 87.00 170 ALA A C 1
ATOM 1356 O O . ALA A 1 170 ? -11.629 3.240 17.705 1.00 87.00 170 ALA A O 1
ATOM 1357 N N . TYR A 1 171 ? -12.408 1.145 17.551 1.00 94.94 171 TYR A N 1
ATOM 1358 C CA . TYR A 1 171 ? -13.806 1.502 17.793 1.00 94.94 171 TYR A CA 1
ATOM 1359 C C . TYR A 1 171 ? -13.999 2.119 19.180 1.00 94.94 171 TYR A C 1
ATOM 1361 O O . TYR A 1 171 ? -14.576 3.199 19.283 1.00 94.94 171 TYR A O 1
ATOM 1369 N N . GLU A 1 172 ? -13.470 1.481 20.228 1.00 94.06 172 GLU A N 1
ATOM 1370 C CA . GLU A 1 172 ? -13.568 2.008 21.595 1.00 94.06 172 GLU A CA 1
ATOM 1371 C C . GLU A 1 172 ? -12.861 3.365 21.726 1.00 94.06 172 GLU A C 1
ATOM 1373 O O . GLU A 1 172 ? -13.428 4.294 22.293 1.00 94.06 172 GLU A O 1
ATOM 1378 N N . LEU A 1 173 ? -11.680 3.530 21.114 1.00 90.94 173 LEU A N 1
ATOM 1379 C CA . LEU A 1 173 ? -10.962 4.808 21.113 1.00 90.94 173 LEU A CA 1
ATOM 1380 C C . LEU A 1 173 ? -11.777 5.939 20.471 1.00 90.94 173 LEU A C 1
ATOM 1382 O O . LEU A 1 173 ? -11.820 7.046 20.998 1.00 90.94 173 LEU A O 1
ATOM 1386 N N . VAL A 1 174 ? -12.380 5.686 19.307 1.00 91.19 174 VAL A N 1
ATOM 1387 C CA . VAL A 1 174 ? -13.118 6.719 18.563 1.00 91.19 174 VAL A CA 1
ATOM 1388 C C . VAL A 1 174 ? -14.437 7.056 19.255 1.00 91.19 174 VAL A C 1
ATOM 1390 O O . VAL A 1 174 ? -14.858 8.205 19.228 1.00 91.19 174 VAL A O 1
ATOM 1393 N N . LYS A 1 175 ? -15.077 6.075 19.896 1.00 90.00 175 LYS A N 1
ATOM 1394 C CA . LYS A 1 175 ? -16.362 6.237 20.586 1.00 90.00 175 LYS A CA 1
ATOM 1395 C C . LYS A 1 175 ? -16.291 7.135 21.824 1.00 90.00 175 LYS A C 1
ATOM 1397 O O . LYS A 1 175 ? -17.318 7.646 22.265 1.00 90.00 175 LYS A O 1
ATOM 1402 N N . GLU A 1 176 ? -15.102 7.310 22.392 1.00 87.12 176 GLU A N 1
ATOM 1403 C CA . GLU A 1 176 ? -14.861 8.189 23.540 1.00 87.12 176 GLU A CA 1
ATOM 1404 C C . GLU A 1 176 ? -14.636 9.670 23.160 1.00 87.12 176 GLU A C 1
ATOM 1406 O O . GLU A 1 176 ? -14.521 10.509 24.059 1.00 87.12 176 GLU A O 1
ATOM 1411 N N . LEU A 1 177 ? -14.566 10.002 21.862 1.00 81.81 177 LEU A N 1
ATOM 1412 C CA . LEU A 1 177 ? -14.236 11.337 21.330 1.00 81.81 177 LEU A CA 1
ATOM 1413 C C . LEU A 1 177 ? -15.450 12.096 20.787 1.00 81.81 177 LEU A C 1
ATOM 1415 O O . LEU A 1 177 ? -15.420 13.346 20.901 1.00 81.81 177 LEU A O 1
#

Solvent-accessible surface area (backbone atoms only — not comparable to full-atom values): 11472 Å² total; per-residue (Å²): 132,83,79,79,82,81,64,68,54,84,32,49,24,83,87,61,44,34,91,42,51,47,64,47,96,84,28,77,50,79,41,83,67,61,92,55,95,79,63,81,72,59,71,42,55,63,36,65,82,52,84,85,50,90,77,86,87,87,87,82,84,84,88,70,58,74,95,80,52,87,75,89,86,88,63,73,79,82,89,64,103,70,82,90,71,100,80,67,91,80,51,63,93,60,78,26,76,75,71,92,79,86,84,91,61,96,67,63,62,51,58,32,50,56,52,36,46,53,52,34,52,52,47,39,72,77,42,72,80,42,54,69,47,29,51,54,40,16,53,48,25,45,76,71,68,37,45,70,63,13,44,55,27,31,53,55,36,36,72,77,40,77,80,43,65,67,49,53,54,51,41,57,60,52,75,77,109

Radius of gyration: 19.0 Å; Cα contacts (8 Å, |Δi|>4): 176; chains: 1; bounding box: 43×35×62 Å

Nearest PDB structures (foldseek):
  8ump-assembly1_A  TM=9.536E-01  e=1.843E-03  synthetic construct
  6v8e-assembly1_A  TM=9.382E-01  e=2.076E-03  synthetic construct
  6vfh-assembly1_A  TM=9.505E-01  e=2.966E-03  synthetic construct
  1na0-assembly2_B  TM=9.386E-01  e=3.993E-03  unidentified
  4hoq-assembly1_A  TM=8.877E-01  e=1.501E-01  Homo sapiens

pLDDT: mean 75.44, std 20.97, range [31.06, 97.94]

InterPro domains:
  IPR011990 Tetratricopeptide-like helical domain superfamily [G3DSA:1.25.40.10] (117-177)
  IPR011990 Tetratricopeptide-like helical domain superfamily [SSF48452] (115-173)
  IPR013320 Concanavalin A-like lectin/glucanase domain superfamily [SSF49899] (3-84)
  IPR019734 Tetratricopeptide repeat [PS50005] (131-164)
  IPR019734 Tetratricopeptide repeat [SM00028] (131-164)
  IPR043136 B30.2/SPRY domain superfamily [G3DSA:2.60.120.920] (2-116)